Protein AF-A0A2G6VSH1-F1 (afdb_monomer_lite)

Foldseek 3Di:
DVVVVVVVCCVPPPVNCPPDDDDPVVVVVVVVVVVVVVVVVVVVLVVQLVQKDKDWDDPVCLLLVLVQQQVQCVVVVHDRDSVVSSVVVVVCVVVVQWTKIFIATPVRHTFWMWIWGWDADPVVRFIEIEGEDTDGHPVCPPSCSSLVRVVVVVVVCVVRVGPYYDYDDDPPPPVVVVPQVVSPDDDDPPDDDDDDDDD

Structure (mmCIF, N/CA/C/O backbone):
data_AF-A0A2G6VSH1-F1
#
_entry.id   AF-A0A2G6VSH1-F1
#
loop_
_atom_site.group_PDB
_atom_site.id
_atom_site.type_symbol
_atom_site.label_atom_id
_atom_site.label_alt_id
_atom_site.label_comp_id
_atom_site.label_asym_id
_atom_site.label_entity_id
_atom_site.label_seq_id
_atom_site.pdbx_PDB_ins_code
_atom_site.Cartn_x
_atom_site.Cartn_y
_atom_site.Cartn_z
_atom_site.occupancy
_atom_site.B_iso_or_equiv
_atom_site.auth_seq_id
_atom_site.auth_comp_id
_atom_site.auth_asym_id
_atom_site.auth_atom_id
_atom_site.pdbx_PDB_model_num
ATOM 1 N N . MET A 1 1 ? -13.003 33.065 -3.729 1.00 48.28 1 MET A N 1
ATOM 2 C CA . MET A 1 1 ? -11.920 32.683 -4.671 1.00 48.28 1 MET A CA 1
ATOM 3 C C . MET A 1 1 ? -11.414 33.845 -5.538 1.00 48.28 1 MET A C 1
ATOM 5 O O . MET A 1 1 ? -10.213 33.933 -5.746 1.00 48.28 1 MET A O 1
ATOM 9 N N . ILE A 1 2 ? -12.281 34.761 -5.999 1.00 43.28 2 ILE A N 1
ATOM 10 C CA . ILE A 1 2 ? -11.903 35.891 -6.880 1.00 43.28 2 ILE A CA 1
ATOM 11 C C . ILE A 1 2 ? -11.016 36.936 -6.164 1.00 43.28 2 ILE A C 1
ATOM 13 O O . ILE A 1 2 ? -9.991 37.332 -6.705 1.00 43.28 2 ILE A O 1
ATOM 17 N N . ILE A 1 3 ? -11.324 37.295 -4.912 1.00 50.69 3 ILE A N 1
ATOM 18 C CA . ILE A 1 3 ? -10.570 38.310 -4.140 1.00 50.69 3 ILE A CA 1
ATOM 19 C C . ILE A 1 3 ? -9.120 37.867 -3.848 1.00 50.69 3 ILE A C 1
ATOM 21 O O . ILE A 1 3 ? -8.188 38.648 -4.008 1.00 50.69 3 ILE A O 1
ATOM 25 N N . TYR A 1 4 ? -8.904 36.591 -3.510 1.00 50.09 4 TYR A N 1
ATOM 26 C CA . TYR A 1 4 ? -7.564 36.046 -3.238 1.00 50.09 4 TYR A CA 1
ATOM 27 C C . TYR A 1 4 ? -6.652 36.067 -4.472 1.00 50.09 4 TYR A C 1
ATOM 29 O O . TYR A 1 4 ? -5.463 36.356 -4.352 1.00 50.09 4 TYR A O 1
ATOM 37 N N . LYS A 1 5 ? -7.208 35.807 -5.665 1.00 52.25 5 LYS A N 1
ATOM 38 C CA . LYS A 1 5 ? -6.457 35.866 -6.925 1.00 52.25 5 LYS A CA 1
ATOM 39 C C . LYS A 1 5 ? -6.050 37.310 -7.243 1.00 52.25 5 LYS A C 1
ATOM 41 O O . LYS A 1 5 ? -4.913 37.533 -7.633 1.00 52.25 5 LYS A O 1
ATOM 46 N N . PHE A 1 6 ? -6.927 38.283 -6.984 1.00 54.06 6 PHE A N 1
ATOM 47 C CA . PHE A 1 6 ? -6.629 39.710 -7.151 1.00 54.06 6 PHE A CA 1
ATOM 48 C C . PHE A 1 6 ? -5.539 40.220 -6.197 1.00 54.06 6 PHE A C 1
ATOM 50 O O . PHE A 1 6 ? -4.651 40.932 -6.647 1.00 54.06 6 PHE A O 1
ATOM 57 N N . ILE A 1 7 ? -5.547 39.825 -4.917 1.00 57.44 7 ILE A N 1
ATOM 58 C CA . ILE A 1 7 ? -4.542 40.281 -3.936 1.00 57.44 7 ILE A CA 1
ATOM 59 C C . ILE A 1 7 ? -3.155 39.703 -4.246 1.00 57.44 7 ILE A C 1
ATOM 61 O O . ILE A 1 7 ? -2.167 40.431 -4.224 1.00 57.44 7 ILE A O 1
ATOM 65 N N . ILE A 1 8 ? -3.066 38.415 -4.593 1.00 57.00 8 ILE A N 1
ATOM 66 C CA . ILE A 1 8 ? -1.790 37.789 -4.975 1.00 57.00 8 ILE A CA 1
ATOM 67 C C . ILE A 1 8 ? -1.264 38.383 -6.294 1.00 57.00 8 ILE A C 1
ATOM 69 O O . ILE A 1 8 ? -0.085 38.713 -6.384 1.00 57.00 8 ILE A O 1
ATOM 73 N N . ILE A 1 9 ? -2.128 38.600 -7.293 1.00 55.12 9 ILE A N 1
ATOM 74 C CA . ILE A 1 9 ? -1.748 39.255 -8.557 1.00 55.12 9 ILE A CA 1
ATOM 75 C C . ILE A 1 9 ? -1.293 40.707 -8.316 1.00 55.12 9 ILE A C 1
ATOM 77 O O . ILE A 1 9 ? -0.290 41.123 -8.887 1.00 55.12 9 ILE A O 1
ATOM 81 N N . TYR A 1 10 ? -1.960 41.457 -7.434 1.00 60.50 10 TYR A N 1
ATOM 82 C CA . TYR A 1 10 ? -1.597 42.836 -7.085 1.00 60.50 10 TYR A CA 1
ATOM 83 C C . TYR A 1 10 ? -0.264 42.935 -6.317 1.00 60.50 10 TYR A C 1
ATOM 85 O O . TYR A 1 10 ? 0.521 43.852 -6.548 1.00 60.50 10 TYR A O 1
ATOM 93 N N . LEU A 1 11 ? 0.034 41.977 -5.430 1.00 58.34 11 LEU A N 1
ATOM 94 C CA . LEU A 1 11 ? 1.285 41.960 -4.658 1.00 58.34 11 LEU A CA 1
ATOM 95 C C . LEU A 1 11 ? 2.512 41.561 -5.497 1.00 58.34 11 LEU A C 1
ATOM 97 O O . LEU A 1 11 ? 3.621 42.012 -5.205 1.00 58.34 11 LEU A O 1
ATOM 101 N N . ILE A 1 12 ? 2.329 40.740 -6.535 1.00 57.97 12 ILE A N 1
ATOM 102 C CA . ILE A 1 12 ? 3.433 40.187 -7.339 1.00 57.97 12 ILE A CA 1
ATOM 103 C C . ILE A 1 12 ? 3.636 40.965 -8.651 1.00 57.97 12 ILE A C 1
ATOM 105 O O . ILE A 1 12 ? 4.751 40.999 -9.164 1.00 57.97 12 ILE A O 1
ATOM 109 N N . ASN A 1 13 ? 2.609 41.643 -9.176 1.00 53.28 13 ASN A N 1
ATOM 110 C CA . ASN A 1 13 ? 2.693 42.377 -10.440 1.00 53.28 13 ASN A CA 1
ATOM 111 C C . ASN A 1 13 ? 2.963 43.885 -10.203 1.00 53.28 13 ASN A C 1
ATOM 113 O O . ASN A 1 13 ? 2.087 44.592 -9.695 1.00 53.28 13 ASN A O 1
ATOM 117 N N . PRO A 1 14 ? 4.173 44.400 -10.498 1.00 58.84 14 PRO A N 1
ATOM 118 C CA . PRO A 1 14 ? 4.558 45.783 -10.199 1.00 58.84 14 PRO A CA 1
ATOM 119 C C . PRO A 1 14 ? 3.753 46.838 -10.976 1.00 58.84 14 PRO A C 1
ATOM 121 O O . PRO A 1 14 ? 3.535 47.922 -10.438 1.00 58.84 14 PRO A O 1
ATOM 124 N N . ASP A 1 15 ? 3.233 46.513 -12.163 1.00 54.94 15 ASP A N 1
ATOM 125 C CA . ASP A 1 15 ? 2.502 47.463 -13.017 1.00 54.94 15 ASP A CA 1
ATOM 126 C C . ASP A 1 15 ? 1.100 47.810 -12.479 1.00 54.94 15 ASP A C 1
ATOM 128 O O . ASP A 1 15 ? 0.583 48.904 -12.705 1.00 54.94 15 ASP A O 1
ATOM 132 N N . LEU A 1 16 ? 0.491 46.920 -11.685 1.00 56.34 16 LEU A N 1
ATOM 133 C CA . LEU A 1 16 ? -0.821 47.158 -11.065 1.00 56.34 16 LEU A CA 1
ATOM 134 C C . LEU A 1 16 ? -0.754 48.091 -9.845 1.00 56.34 16 LEU A C 1
ATOM 136 O O . LEU A 1 16 ? -1.785 48.605 -9.418 1.00 56.34 16 LEU A O 1
ATOM 140 N N . ARG A 1 17 ? 0.442 48.353 -9.298 1.00 57.09 17 ARG A N 1
ATOM 141 C CA . ARG A 1 17 ? 0.629 49.240 -8.135 1.00 57.09 17 ARG A CA 1
ATOM 142 C C . ARG A 1 17 ? 0.557 50.730 -8.480 1.00 57.09 17 ARG A C 1
ATOM 144 O O . ARG A 1 17 ? 0.435 51.543 -7.569 1.00 57.09 17 ARG A O 1
ATOM 151 N N . GLN A 1 18 ? 0.638 51.099 -9.761 1.00 53.69 18 GLN A N 1
ATOM 152 C CA . GLN A 1 18 ? 0.671 52.507 -10.182 1.00 53.69 18 GLN A CA 1
ATOM 153 C C . GLN A 1 18 ? -0.712 53.141 -10.387 1.00 53.69 18 GLN A C 1
ATOM 155 O O . GLN A 1 18 ? -0.804 54.363 -10.442 1.00 53.69 18 GLN A O 1
ATOM 160 N N . THR A 1 19 ? -1.790 52.356 -10.493 1.00 55.00 19 THR A N 1
ATOM 161 C CA . THR A 1 19 ? -3.105 52.882 -10.906 1.00 55.00 19 THR A CA 1
ATOM 162 C C . THR A 1 19 ? -4.072 53.173 -9.758 1.00 55.00 19 THR A C 1
ATOM 164 O O . THR A 1 19 ? -4.915 54.046 -9.921 1.00 55.00 19 THR A O 1
ATOM 167 N N . TYR A 1 20 ? -3.933 52.535 -8.590 1.00 55.19 20 TYR A N 1
ATOM 168 C CA . TYR A 1 20 ? -4.687 52.852 -7.366 1.00 55.19 20 TYR A CA 1
ATOM 169 C C . TYR A 1 20 ? -3.883 52.406 -6.136 1.00 55.19 20 TYR A C 1
ATOM 171 O O . TYR A 1 20 ? -3.681 51.212 -5.945 1.00 55.19 20 TYR A O 1
ATOM 179 N N . LEU A 1 21 ? -3.453 53.341 -5.283 1.00 55.97 21 LEU A N 1
ATOM 180 C CA . LEU A 1 21 ? -2.865 53.026 -3.976 1.00 55.97 21 LEU A CA 1
ATOM 181 C C . LEU A 1 21 ? -3.975 53.067 -2.912 1.00 55.97 21 LEU A C 1
ATOM 183 O O . LEU A 1 21 ? -4.404 54.159 -2.534 1.00 55.97 21 LEU A O 1
ATOM 187 N N . PRO A 1 22 ? -4.485 51.919 -2.430 1.00 59.84 22 PRO A N 1
ATOM 188 C CA . PRO A 1 22 ? -5.381 51.915 -1.282 1.00 59.84 22 PRO A CA 1
ATOM 189 C C . PRO A 1 22 ? -4.671 52.522 -0.062 1.00 59.84 22 PRO A C 1
ATOM 191 O O . PRO A 1 22 ? -3.475 52.306 0.137 1.00 59.84 22 PRO A O 1
ATOM 194 N N . ASN A 1 23 ? -5.402 53.294 0.748 1.00 70.00 23 ASN A N 1
ATOM 195 C CA . ASN A 1 23 ? -4.851 53.932 1.946 1.00 70.00 23 ASN A CA 1
ATOM 196 C C . ASN A 1 23 ? -4.303 52.868 2.923 1.00 70.00 23 ASN A C 1
ATOM 198 O O . ASN A 1 23 ? -4.780 51.730 2.918 1.00 70.00 23 ASN A O 1
ATOM 202 N N . PHE A 1 24 ? -3.312 53.218 3.750 1.00 70.81 24 PHE A N 1
ATOM 203 C CA . PHE A 1 24 ? -2.548 52.264 4.580 1.00 70.81 24 PHE A CA 1
ATOM 204 C C . PHE A 1 24 ? -3.439 51.311 5.402 1.00 70.81 24 PHE A C 1
ATOM 206 O O . PHE A 1 24 ? -3.175 50.108 5.471 1.00 70.81 24 PHE A O 1
ATOM 213 N N . ASP A 1 25 ? -4.550 51.823 5.934 1.00 73.00 25 ASP A N 1
ATOM 214 C CA . ASP A 1 25 ? -5.525 51.055 6.716 1.00 73.00 25 ASP A CA 1
ATOM 215 C C . ASP A 1 25 ? -6.180 49.917 5.919 1.00 73.00 25 ASP A C 1
ATOM 217 O O . ASP A 1 25 ? -6.409 48.828 6.446 1.00 73.00 25 ASP A O 1
ATOM 221 N N . VAL A 1 26 ? -6.428 50.126 4.624 1.00 71.81 26 VAL A N 1
ATOM 222 C CA . VAL A 1 26 ? -7.032 49.120 3.739 1.00 71.81 26 VAL A CA 1
ATOM 223 C C . VAL A 1 26 ? -6.037 47.996 3.448 1.00 71.81 26 VAL A C 1
ATOM 225 O O . VAL A 1 26 ? -6.414 46.825 3.454 1.00 71.81 26 VAL A O 1
ATOM 228 N N . ILE A 1 27 ? -4.756 48.323 3.248 1.00 73.06 27 ILE A N 1
ATOM 229 C CA . ILE A 1 27 ? -3.691 47.327 3.038 1.00 73.06 27 ILE A CA 1
ATOM 230 C C . ILE A 1 27 ? -3.491 46.490 4.306 1.00 73.06 27 ILE A C 1
ATOM 232 O O . ILE A 1 27 ? -3.433 45.262 4.231 1.00 73.06 27 ILE A O 1
ATOM 236 N N . SER A 1 28 ? -3.438 47.145 5.469 1.00 73.12 28 SER A N 1
ATOM 237 C CA . SER A 1 28 ? -3.317 46.486 6.773 1.00 73.12 28 SER A CA 1
ATOM 238 C C . SER A 1 28 ? -4.476 45.514 7.031 1.00 73.12 28 SER A C 1
ATOM 240 O O . SER A 1 28 ? -4.257 44.358 7.402 1.00 73.12 28 SER A O 1
ATOM 242 N N . LEU A 1 29 ? -5.711 45.936 6.735 1.00 75.81 29 LEU A N 1
ATOM 243 C CA . LEU A 1 29 ? -6.896 45.089 6.864 1.00 75.81 29 LEU A CA 1
ATOM 244 C C . LEU A 1 29 ? -6.878 43.904 5.883 1.00 75.81 29 LEU A C 1
ATOM 246 O O . LEU A 1 29 ? -7.226 42.787 6.257 1.00 75.81 29 LEU A O 1
ATOM 250 N N . MET A 1 30 ? -6.439 44.102 4.636 1.00 75.50 30 MET A N 1
ATOM 251 C CA . MET A 1 30 ? -6.336 42.993 3.679 1.00 75.50 30 MET A CA 1
ATOM 252 C C . MET A 1 30 ? -5.277 41.966 4.094 1.00 75.50 30 MET A C 1
ATOM 254 O O . MET A 1 30 ? -5.529 40.762 4.016 1.00 75.50 30 MET A O 1
ATOM 258 N N . LEU A 1 31 ? -4.116 42.418 4.574 1.00 75.62 31 LEU A N 1
ATOM 259 C CA . LEU A 1 31 ? -3.060 41.528 5.059 1.00 75.62 31 LEU A CA 1
ATOM 260 C C . LEU A 1 31 ? -3.507 40.736 6.291 1.00 75.62 31 LEU A C 1
ATOM 262 O O . LEU A 1 31 ? -3.242 39.536 6.359 1.00 75.62 31 LEU A O 1
ATOM 266 N N . SER A 1 32 ? -4.231 41.358 7.228 1.00 75.69 32 SER A N 1
ATOM 267 C CA . SER A 1 32 ? -4.735 40.665 8.419 1.00 75.69 32 SER A CA 1
ATOM 268 C C . SER A 1 32 ? -5.788 39.605 8.076 1.00 75.69 32 SER A C 1
ATOM 270 O O . SER A 1 32 ? -5.735 38.499 8.619 1.00 75.69 32 SER A O 1
ATOM 272 N N . VAL A 1 33 ? -6.683 39.871 7.115 1.00 75.38 33 VAL A N 1
ATOM 273 C CA . VAL A 1 33 ? -7.666 38.887 6.624 1.00 75.38 33 VAL A CA 1
ATOM 274 C C . VAL A 1 33 ? -6.974 37.710 5.932 1.00 75.38 33 VAL A C 1
ATOM 276 O O . VAL A 1 33 ? -7.308 36.552 6.207 1.00 75.38 33 VAL A O 1
ATOM 279 N N . VAL A 1 34 ? -5.986 37.972 5.068 1.00 72.94 34 VAL A N 1
ATOM 280 C CA . VAL A 1 34 ? -5.213 36.916 4.391 1.00 72.94 34 VAL A CA 1
ATOM 281 C C . VAL A 1 34 ? -4.434 36.082 5.406 1.00 72.94 34 VAL A C 1
ATOM 283 O O . VAL A 1 34 ? -4.511 34.856 5.361 1.00 72.94 34 VAL A O 1
ATOM 286 N N . TYR A 1 35 ? -3.740 36.724 6.346 1.00 70.12 35 TYR A N 1
ATOM 287 C CA . TYR A 1 35 ? -2.964 36.047 7.384 1.00 70.12 35 TYR A CA 1
ATOM 288 C C . TYR A 1 35 ? -3.845 35.183 8.294 1.00 70.12 35 TYR A C 1
ATOM 290 O O . TYR A 1 35 ? -3.526 34.022 8.537 1.00 70.12 35 TYR A O 1
ATOM 298 N N . THR A 1 36 ? -4.996 35.702 8.732 1.00 76.62 36 THR A N 1
ATOM 299 C CA . THR A 1 36 ? -5.948 34.947 9.565 1.00 76.62 36 THR A CA 1
ATOM 300 C C . THR A 1 36 ? -6.520 33.749 8.805 1.00 76.62 36 THR A C 1
ATOM 302 O O . THR A 1 36 ? -6.589 32.649 9.347 1.00 76.62 36 THR A O 1
ATOM 305 N N . SER A 1 37 ? -6.849 33.925 7.519 1.00 71.44 37 SER A N 1
ATOM 306 C CA . SER A 1 37 ? -7.301 32.827 6.649 1.00 71.44 37 SER A CA 1
ATOM 307 C C . SER A 1 37 ? -6.233 31.739 6.498 1.00 71.44 37 SER A C 1
ATOM 309 O O . SER A 1 37 ? -6.550 30.552 6.550 1.00 71.44 37 SER A O 1
ATOM 311 N N . TRP A 1 38 ? -4.965 32.136 6.339 1.00 71.00 38 TRP A N 1
ATOM 312 C CA . TRP A 1 38 ? -3.818 31.225 6.279 1.00 71.00 38 TRP A CA 1
ATOM 313 C C . TRP A 1 38 ? -3.627 30.450 7.586 1.00 71.00 38 TRP A C 1
ATOM 315 O O . TRP A 1 38 ? -3.533 29.226 7.558 1.00 71.00 38 TRP A O 1
ATOM 325 N N . GLN A 1 39 ? -3.641 31.137 8.730 1.00 71.81 39 GLN A N 1
ATOM 326 C CA . GLN A 1 39 ? -3.524 30.519 10.056 1.00 71.81 39 GLN A CA 1
ATOM 327 C C . GLN A 1 39 ? -4.657 29.521 10.332 1.00 71.81 39 GLN A C 1
ATOM 329 O O . GLN A 1 39 ? -4.418 28.415 10.824 1.00 71.81 39 GLN A O 1
ATOM 334 N N . GLN A 1 40 ? -5.893 29.873 9.967 1.00 66.00 40 GLN A N 1
ATOM 335 C CA . GLN A 1 40 ? -7.041 28.975 10.071 1.00 66.00 40 GLN A CA 1
ATOM 336 C C . GLN A 1 40 ? -6.871 27.744 9.167 1.00 66.00 40 GLN A C 1
ATOM 338 O O . GLN A 1 40 ? -7.094 26.620 9.616 1.00 66.00 40 GLN A O 1
ATOM 343 N N . ALA A 1 41 ? -6.427 27.928 7.919 1.00 66.75 41 ALA A N 1
ATOM 344 C CA . ALA A 1 41 ? -6.174 26.825 6.994 1.00 66.75 41 ALA A CA 1
ATOM 345 C C . ALA A 1 41 ? -5.065 25.884 7.501 1.00 66.75 41 ALA A C 1
ATOM 347 O O . ALA A 1 41 ? -5.252 24.668 7.500 1.00 66.75 41 ALA A O 1
ATOM 348 N N . GLU A 1 42 ? -3.946 26.416 8.005 1.00 68.75 42 GLU A N 1
ATOM 349 C CA . GLU A 1 42 ? -2.866 25.609 8.590 1.00 68.75 42 GLU A CA 1
ATOM 350 C C . GLU A 1 42 ? -3.322 24.840 9.832 1.00 68.75 42 GLU A C 1
ATOM 352 O O . GLU A 1 42 ? -2.986 23.663 10.002 1.00 68.75 42 GLU A O 1
ATOM 357 N N . THR A 1 43 ? -4.118 25.485 10.686 1.00 67.44 43 THR A N 1
ATOM 358 C CA . THR A 1 43 ? -4.677 24.862 11.890 1.00 67.44 43 THR A CA 1
ATOM 359 C C . THR A 1 43 ? -5.626 23.729 11.510 1.00 67.44 43 THR A C 1
ATOM 361 O O . THR A 1 43 ? -5.511 22.629 12.055 1.00 67.44 43 THR A O 1
ATOM 364 N N . ASN A 1 44 ? -6.492 23.941 10.519 1.00 67.62 44 ASN A N 1
ATOM 365 C CA . ASN A 1 44 ? -7.403 22.918 10.010 1.00 67.62 44 ASN A CA 1
ATOM 366 C C . ASN A 1 44 ? -6.636 21.745 9.383 1.00 67.62 44 ASN A C 1
ATOM 368 O O . ASN A 1 44 ? -6.936 20.598 9.692 1.00 67.62 44 ASN A O 1
ATOM 372 N N . ILE A 1 45 ? -5.591 21.999 8.586 1.00 66.88 45 ILE A N 1
ATOM 373 C CA . ILE A 1 45 ? -4.741 20.944 8.005 1.00 66.88 45 ILE A CA 1
ATOM 374 C C . ILE A 1 45 ? -4.062 20.115 9.102 1.00 66.88 45 ILE A C 1
ATOM 376 O O . ILE A 1 45 ? -4.085 18.883 9.056 1.00 66.88 45 ILE A O 1
ATOM 380 N N . ARG A 1 46 ? -3.470 20.769 10.111 1.00 64.38 46 ARG A N 1
ATOM 381 C CA . ARG A 1 46 ? -2.825 20.079 11.242 1.00 64.38 46 ARG A CA 1
ATOM 382 C C . ARG A 1 46 ? -3.827 19.264 12.057 1.00 64.38 46 ARG A C 1
ATOM 384 O O . ARG A 1 46 ? -3.515 18.141 12.451 1.00 64.38 46 ARG A O 1
ATOM 391 N N . THR A 1 47 ? -5.018 19.809 12.282 1.00 61.97 47 THR A N 1
ATOM 392 C CA . THR A 1 47 ? -6.087 19.155 13.047 1.00 61.97 47 THR A CA 1
ATOM 393 C C . THR A 1 47 ? -6.641 17.954 12.291 1.00 61.97 47 THR A C 1
ATOM 395 O O . THR A 1 47 ? -6.674 16.857 12.844 1.00 61.97 47 THR A O 1
ATOM 398 N N . ASN A 1 48 ? -6.947 18.115 11.002 1.00 64.06 48 ASN A N 1
ATOM 399 C CA . ASN A 1 48 ? -7.403 17.032 10.134 1.00 64.06 48 ASN A CA 1
ATOM 400 C C . ASN A 1 48 ? -6.361 15.917 10.056 1.00 64.06 48 ASN A C 1
ATOM 402 O O . ASN A 1 48 ? -6.704 14.751 10.213 1.00 64.06 48 ASN A O 1
ATOM 406 N N . LYS A 1 49 ? -5.069 16.252 9.928 1.00 62.78 49 LYS A N 1
ATOM 407 C CA . LYS A 1 49 ? -3.992 15.254 9.965 1.00 62.78 49 LYS A CA 1
ATOM 408 C C . LYS A 1 49 ? -3.941 14.481 11.285 1.00 62.78 49 LYS A C 1
ATOM 410 O O . LYS A 1 49 ? -3.656 13.289 11.264 1.00 62.78 49 LYS A O 1
ATOM 415 N N . LYS A 1 50 ? -4.219 15.133 12.418 1.00 65.75 50 LYS A N 1
ATOM 416 C CA . LYS A 1 50 ? -4.280 14.486 13.739 1.00 65.75 50 LYS A CA 1
ATOM 417 C C . LYS A 1 50 ? -5.513 13.584 13.902 1.00 65.75 50 LYS A C 1
ATOM 419 O O . LYS A 1 50 ? -5.487 12.697 14.747 1.00 65.75 50 LYS A O 1
ATOM 424 N N . GLN A 1 51 ? -6.564 13.802 13.113 1.00 78.31 51 GLN A N 1
ATOM 425 C CA . GLN A 1 51 ? -7.805 13.023 13.156 1.00 78.31 51 GLN A CA 1
ATOM 426 C C . GLN A 1 51 ? -7.881 11.907 12.104 1.00 78.31 51 GLN A C 1
ATOM 428 O O . GLN A 1 51 ? -8.766 11.062 12.198 1.00 78.31 51 GLN A O 1
ATOM 433 N N . MET A 1 52 ? -6.972 11.864 11.123 1.00 89.25 52 MET A N 1
ATOM 434 C CA . MET A 1 52 ? -6.926 10.754 10.168 1.00 89.25 52 MET A CA 1
ATOM 435 C C . MET A 1 52 ? -6.515 9.458 10.862 1.00 89.25 52 MET A C 1
ATOM 437 O O . MET A 1 52 ? -5.476 9.388 11.523 1.00 89.25 52 MET A O 1
ATOM 441 N N . LYS A 1 53 ? -7.324 8.419 10.676 1.00 95.00 53 LYS A N 1
ATOM 442 C CA . LYS A 1 53 ? -7.131 7.113 11.298 1.00 95.00 53 LYS A CA 1
ATOM 443 C C . LYS A 1 53 ? -6.540 6.150 10.278 1.00 95.00 53 LYS A C 1
ATOM 445 O O . LYS A 1 53 ? -7.116 5.940 9.215 1.00 95.00 53 LYS A O 1
ATOM 450 N N . ILE A 1 54 ? -5.400 5.542 10.608 1.00 97.62 54 ILE A N 1
ATOM 451 C CA . ILE A 1 54 ? -4.867 4.415 9.838 1.00 97.62 54 ILE A CA 1
ATOM 452 C C . ILE A 1 54 ? -5.271 3.122 10.535 1.00 97.62 54 ILE A C 1
ATOM 454 O O . ILE A 1 54 ? -4.969 2.933 11.715 1.00 97.62 54 ILE A O 1
ATOM 458 N N . ARG A 1 55 ? -5.953 2.230 9.819 1.00 97.25 55 ARG A N 1
ATOM 459 C CA . ARG A 1 55 ? -6.418 0.947 10.364 1.00 97.25 55 ARG A CA 1
ATOM 460 C C . ARG A 1 55 ? -6.278 -0.178 9.349 1.00 97.25 55 ARG A C 1
ATOM 462 O O . ARG A 1 55 ? -6.174 0.069 8.150 1.00 97.25 55 ARG A O 1
ATOM 469 N N . LYS A 1 56 ? -6.253 -1.418 9.839 1.00 97.75 56 LYS A N 1
ATOM 470 C CA . LYS A 1 56 ? -6.337 -2.604 8.979 1.00 97.75 56 LYS A CA 1
ATOM 471 C C . LYS A 1 56 ? -7.710 -2.630 8.303 1.00 97.75 56 LYS A C 1
ATOM 473 O O . LYS A 1 56 ? -8.689 -2.172 8.897 1.00 97.75 56 LYS A O 1
ATOM 478 N N . ILE A 1 57 ? -7.757 -3.123 7.069 1.00 97.06 57 ILE A N 1
ATOM 479 C CA . ILE A 1 57 ? -9.014 -3.288 6.339 1.00 97.06 57 ILE A CA 1
ATOM 480 C C . ILE A 1 57 ? -9.941 -4.284 7.054 1.00 97.06 57 ILE A C 1
ATOM 482 O O . ILE A 1 57 ? -9.483 -5.298 7.589 1.00 97.06 57 ILE A O 1
ATOM 486 N N . GLU A 1 58 ? -11.244 -4.024 7.015 1.00 95.44 58 GLU A N 1
ATOM 487 C CA . GLU A 1 58 ? -12.293 -4.961 7.411 1.00 95.44 58 GLU A CA 1
ATOM 488 C C . GLU A 1 58 ? -13.099 -5.407 6.183 1.00 95.44 58 GLU A C 1
ATOM 490 O O . GLU A 1 58 ? -13.178 -4.706 5.178 1.00 95.44 58 GLU A O 1
ATOM 495 N N . LEU A 1 59 ? -13.743 -6.578 6.235 1.00 93.81 59 LEU A N 1
ATOM 496 C CA . LEU A 1 59 ? -14.507 -7.085 5.082 1.00 93.81 59 LEU A CA 1
ATOM 497 C C . LEU A 1 59 ? -15.648 -6.148 4.654 1.00 93.81 59 LEU A C 1
ATOM 499 O O . LEU A 1 59 ? -15.981 -6.101 3.472 1.00 93.81 59 LEU A O 1
ATOM 503 N N . ASN A 1 60 ? -16.216 -5.381 5.587 1.00 95.69 60 ASN A N 1
ATOM 504 C CA . ASN A 1 60 ? -17.271 -4.409 5.293 1.00 95.69 60 ASN A CA 1
ATOM 505 C C . ASN A 1 60 ? -16.767 -3.218 4.463 1.00 95.69 60 ASN A C 1
ATOM 507 O O . ASN A 1 60 ? -17.557 -2.583 3.768 1.00 95.69 60 ASN A O 1
ATOM 511 N N . ASP A 1 61 ? -15.460 -2.952 4.467 1.00 96.94 61 ASP A N 1
ATOM 512 C CA . ASP A 1 61 ? -14.853 -1.884 3.673 1.00 96.94 61 ASP A CA 1
ATOM 513 C C . ASP A 1 61 ? -14.692 -2.259 2.197 1.00 96.94 61 ASP A C 1
ATOM 515 O O . ASP A 1 61 ? -14.325 -1.406 1.390 1.00 96.94 61 ASP A O 1
ATOM 519 N N . ILE A 1 62 ? -14.928 -3.525 1.824 1.00 97.50 62 ILE A N 1
ATOM 520 C CA . ILE A 1 62 ? -14.541 -4.046 0.508 1.00 97.50 62 ILE A CA 1
ATOM 521 C C . ILE A 1 62 ? -15.103 -3.215 -0.641 1.00 97.50 62 ILE A C 1
ATOM 523 O O . ILE A 1 62 ? -14.411 -3.013 -1.632 1.00 97.50 62 ILE A O 1
ATOM 527 N N . LYS A 1 63 ? -16.330 -2.700 -0.507 1.00 97.38 63 LYS A N 1
ATOM 528 C CA . LYS A 1 63 ? -16.940 -1.839 -1.521 1.00 97.38 63 LYS A CA 1
ATOM 529 C C . LYS A 1 63 ? -16.102 -0.570 -1.728 1.00 97.38 63 LYS A C 1
ATOM 531 O O . LYS A 1 63 ? -15.629 -0.337 -2.834 1.00 97.38 63 LYS A O 1
ATOM 536 N N . ASN A 1 64 ? -15.856 0.178 -0.654 1.00 97.31 64 ASN A N 1
ATOM 537 C CA . ASN A 1 64 ? -15.122 1.445 -0.690 1.00 97.31 64 ASN A CA 1
ATOM 538 C C . ASN A 1 64 ? -13.648 1.240 -1.082 1.00 97.31 64 ASN A C 1
ATOM 540 O O . ASN A 1 64 ? -13.084 2.028 -1.834 1.00 97.31 64 ASN A O 1
ATOM 544 N N . LEU A 1 65 ? -13.016 0.157 -0.614 1.00 98.06 65 LEU A N 1
ATOM 545 C CA . LEU A 1 65 ? -11.651 -0.183 -1.018 1.00 98.06 65 LEU A CA 1
ATOM 546 C C . LEU A 1 65 ? -11.572 -0.535 -2.509 1.00 98.06 65 LEU A C 1
ATOM 548 O O . LEU A 1 65 ? -10.594 -0.176 -3.153 1.00 98.06 65 LEU A O 1
ATOM 552 N N . SER A 1 66 ? -12.580 -1.215 -3.063 1.00 98.19 66 SER A N 1
ATOM 553 C CA . SER A 1 66 ? -12.602 -1.564 -4.491 1.00 98.19 66 SER A CA 1
ATOM 554 C C . SER A 1 66 ? -12.686 -0.324 -5.374 1.00 98.19 66 SER A C 1
ATOM 556 O O . SER A 1 66 ? -12.022 -0.280 -6.404 1.00 98.19 66 SER A O 1
ATOM 558 N N . GLU A 1 67 ? -13.445 0.692 -4.954 1.00 97.62 67 GLU A N 1
ATOM 559 C CA . GLU A 1 67 ? -13.505 1.994 -5.630 1.00 97.62 67 GLU A CA 1
ATOM 560 C C . GLU A 1 67 ? -12.125 2.675 -5.611 1.00 97.62 67 GLU A C 1
ATOM 562 O O . GLU A 1 67 ? -11.579 2.979 -6.669 1.00 97.62 67 GLU A O 1
ATOM 567 N N . LEU A 1 68 ? -11.488 2.779 -4.436 1.00 97.50 68 LEU A N 1
ATOM 568 C CA . LEU A 1 68 ? -10.129 3.329 -4.314 1.00 97.50 68 LEU A CA 1
ATOM 569 C C . LEU A 1 68 ? -9.082 2.559 -5.126 1.00 97.50 68 LEU A C 1
ATOM 571 O O . LEU A 1 68 ? -8.172 3.154 -5.701 1.00 97.50 68 LEU A O 1
ATOM 575 N N . PHE A 1 69 ? -9.169 1.231 -5.141 1.00 98.06 69 PHE A N 1
ATOM 576 C CA . PHE A 1 69 ? -8.239 0.381 -5.876 1.00 98.06 69 PHE A CA 1
ATOM 577 C C . PHE A 1 69 ? -8.445 0.501 -7.388 1.00 98.06 69 PHE A C 1
ATOM 579 O O . PHE A 1 69 ? -7.480 0.479 -8.150 1.00 98.06 69 PHE A O 1
ATOM 586 N N . ASN A 1 70 ? -9.688 0.670 -7.838 1.00 98.06 70 ASN A N 1
ATOM 587 C CA . ASN A 1 70 ? -9.981 0.955 -9.235 1.00 98.06 70 ASN A CA 1
ATOM 588 C C . ASN A 1 70 ? -9.438 2.332 -9.649 1.00 98.06 70 ASN A C 1
ATOM 590 O O . ASN A 1 70 ? -8.791 2.430 -10.688 1.00 98.06 70 ASN A O 1
ATOM 594 N N . ASP A 1 71 ? -9.595 3.360 -8.809 1.00 96.56 71 ASP A N 1
ATOM 595 C CA . ASP A 1 71 ? -8.999 4.684 -9.041 1.00 96.56 71 ASP A CA 1
ATOM 596 C C . ASP A 1 71 ? -7.468 4.623 -9.094 1.00 96.56 71 ASP A C 1
ATOM 598 O O . ASP A 1 71 ? -6.842 5.254 -9.947 1.00 96.56 71 ASP A O 1
ATOM 602 N N . TYR A 1 72 ? -6.853 3.826 -8.216 1.00 95.62 72 TYR A N 1
ATOM 603 C CA . TYR A 1 72 ? -5.424 3.523 -8.270 1.00 95.62 72 TYR A CA 1
ATOM 604 C C . TYR A 1 72 ? -5.038 2.910 -9.623 1.00 95.62 72 TYR A C 1
ATOM 606 O O . TYR A 1 72 ? -4.110 3.393 -10.263 1.00 95.62 72 TYR A O 1
ATOM 614 N N . ARG A 1 73 ? -5.768 1.899 -10.104 1.00 96.69 73 ARG A N 1
ATOM 615 C CA . ARG A 1 73 ? -5.497 1.266 -11.404 1.00 96.69 73 ARG A CA 1
ATOM 616 C C . ARG A 1 73 ? -5.628 2.251 -12.567 1.00 96.69 73 ARG A C 1
ATOM 618 O O . ARG A 1 73 ? -4.749 2.283 -13.424 1.00 96.69 73 ARG A O 1
ATOM 625 N N . ILE A 1 74 ? -6.669 3.083 -12.567 1.00 95.50 74 ILE A N 1
ATOM 626 C CA . ILE A 1 74 ? -6.879 4.129 -13.580 1.00 95.50 74 ILE A CA 1
ATOM 627 C C . ILE A 1 74 ? -5.749 5.164 -13.540 1.00 95.50 74 ILE A C 1
ATOM 629 O O . ILE A 1 74 ? -5.270 5.596 -14.586 1.00 95.50 74 ILE A O 1
ATOM 633 N N . PHE A 1 75 ? -5.275 5.538 -12.347 1.00 89.88 75 PHE A N 1
ATOM 634 C CA . PHE A 1 75 ? -4.121 6.426 -12.191 1.00 89.88 75 PHE A CA 1
ATOM 635 C C . PHE A 1 75 ? -2.841 5.849 -12.824 1.00 89.88 75 PHE A C 1
ATOM 637 O O . PHE A 1 75 ? -1.991 6.613 -13.272 1.00 89.88 75 PHE A O 1
ATOM 644 N N . TYR A 1 76 ? -2.728 4.521 -12.908 1.00 86.94 76 TYR A N 1
ATOM 645 C CA . TYR A 1 76 ? -1.673 3.799 -13.630 1.00 86.94 76 TYR A CA 1
ATOM 646 C C . TYR A 1 76 ? -2.076 3.402 -15.065 1.00 86.94 76 TYR A C 1
ATOM 648 O O . TYR A 1 76 ? -1.533 2.449 -15.614 1.00 86.94 76 TYR A O 1
ATOM 656 N N . GLU A 1 77 ? -3.011 4.135 -15.677 1.00 92.31 77 GLU A N 1
ATOM 657 C CA . GLU A 1 77 ? -3.429 3.998 -17.085 1.00 92.31 77 GLU A CA 1
ATOM 658 C C . GLU A 1 77 ? -4.107 2.663 -17.438 1.00 92.31 77 GLU A C 1
ATOM 660 O O . GLU A 1 77 ? -4.209 2.289 -18.607 1.00 92.31 77 GLU A O 1
ATOM 665 N N . MET A 1 78 ? -4.627 1.948 -16.441 1.00 95.31 78 MET A N 1
ATOM 666 C CA . MET A 1 78 ? -5.426 0.747 -16.674 1.00 95.31 78 MET A CA 1
ATOM 667 C C . MET A 1 78 ? -6.894 1.097 -16.938 1.00 95.31 78 MET A C 1
ATOM 669 O O . MET A 1 78 ? -7.437 2.050 -16.376 1.00 95.31 78 MET A O 1
ATOM 673 N N . GLU A 1 79 ? -7.578 0.269 -17.729 1.00 96.69 79 GLU A N 1
ATOM 674 C CA . GLU A 1 79 ? -9.030 0.373 -17.892 1.00 96.69 79 GLU A CA 1
ATOM 675 C C . GLU A 1 79 ? -9.767 0.100 -16.570 1.00 96.69 79 GLU A C 1
ATOM 677 O O . GLU A 1 79 ? -9.397 -0.789 -15.787 1.00 96.69 79 GLU A O 1
ATOM 682 N N . SER A 1 80 ? -10.835 0.870 -16.347 1.00 97.75 80 SER A N 1
ATOM 683 C CA . SER A 1 80 ? -11.728 0.704 -15.201 1.00 97.75 80 SER A CA 1
ATOM 684 C C . SER A 1 80 ? -12.362 -0.686 -15.222 1.00 97.75 80 SER A C 1
ATOM 686 O O . SER A 1 80 ? -13.013 -1.065 -16.192 1.00 97.75 80 SER A O 1
ATOM 688 N N . ASP A 1 81 ? -12.201 -1.428 -14.131 1.00 97.94 81 ASP A N 1
ATOM 689 C CA . ASP A 1 81 ? -12.855 -2.719 -13.917 1.00 97.94 81 ASP A CA 1
ATOM 690 C C . ASP A 1 81 ? -13.088 -2.898 -12.415 1.00 97.94 81 ASP A C 1
ATOM 692 O O . ASP A 1 81 ? -12.254 -3.438 -11.681 1.00 97.94 81 ASP A O 1
ATOM 696 N N . LEU A 1 82 ? -14.220 -2.367 -11.952 1.00 98.00 82 LEU A N 1
ATOM 697 C CA . LEU A 1 82 ? -14.576 -2.350 -10.536 1.00 98.00 82 LEU A CA 1
ATOM 698 C C . LEU A 1 82 ? -14.869 -3.757 -9.996 1.00 98.00 82 LEU A C 1
ATOM 700 O O . LEU A 1 82 ? -14.496 -4.074 -8.865 1.00 98.00 82 LEU A O 1
ATOM 704 N N . GLU A 1 83 ? -15.505 -4.615 -10.795 1.00 98.12 83 GLU A N 1
ATOM 705 C CA . GLU A 1 83 ? -15.800 -5.991 -10.385 1.00 98.12 83 GLU A CA 1
ATOM 706 C C . GLU A 1 83 ? -14.519 -6.832 -10.318 1.00 98.12 83 GLU A C 1
ATOM 708 O O . GLU A 1 83 ? -14.325 -7.577 -9.352 1.00 98.12 83 GLU A O 1
ATOM 713 N N . GLY A 1 84 ? -13.598 -6.661 -11.272 1.00 98.31 84 GLY A N 1
ATOM 714 C CA . GLY A 1 84 ? -12.268 -7.266 -11.225 1.00 98.31 84 GLY A CA 1
ATOM 715 C C . GLY A 1 84 ? -11.446 -6.787 -10.030 1.00 98.31 84 GLY A C 1
ATOM 716 O O . GLY A 1 84 ? -10.891 -7.616 -9.307 1.00 98.31 84 GLY A O 1
ATOM 717 N N . ALA A 1 85 ? -11.434 -5.477 -9.752 1.00 98.19 85 ALA A N 1
ATOM 718 C CA . ALA A 1 85 ? -10.796 -4.900 -8.565 1.00 98.19 85 ALA A CA 1
ATOM 719 C C . ALA A 1 85 ? -11.327 -5.535 -7.269 1.00 98.19 85 ALA A C 1
ATOM 721 O O . ALA A 1 85 ? -10.557 -6.017 -6.434 1.00 98.19 85 ALA A O 1
ATOM 722 N N . LYS A 1 86 ? -12.654 -5.607 -7.131 1.00 98.44 86 LYS A N 1
ATOM 723 C CA . LYS A 1 86 ? -13.318 -6.209 -5.973 1.00 98.44 86 LYS A CA 1
ATOM 724 C C . LYS A 1 86 ? -12.992 -7.688 -5.818 1.00 98.44 86 LYS A C 1
ATOM 726 O O . LYS A 1 86 ? -12.686 -8.136 -4.710 1.00 98.44 86 LYS A O 1
ATOM 731 N N . LYS A 1 87 ? -13.051 -8.454 -6.910 1.00 98.44 87 LYS A N 1
ATOM 732 C CA . LYS A 1 87 ? -12.713 -9.882 -6.914 1.00 98.44 87 LYS A CA 1
ATOM 733 C C . LYS A 1 87 ? -11.260 -10.099 -6.492 1.00 98.44 87 LYS A C 1
ATOM 735 O O . LYS A 1 87 ? -11.012 -10.893 -5.587 1.00 98.44 87 LYS A O 1
ATOM 740 N N . PHE A 1 88 ? -10.330 -9.359 -7.093 1.00 98.25 88 PHE A N 1
ATOM 741 C CA . PHE A 1 88 ? -8.902 -9.441 -6.796 1.00 98.25 88 PHE A CA 1
ATOM 742 C C . PHE A 1 88 ? -8.620 -9.201 -5.307 1.00 98.25 88 PHE A C 1
ATOM 744 O O . PHE A 1 88 ? -8.015 -10.046 -4.644 1.00 98.25 88 PHE A O 1
ATOM 751 N N . LEU A 1 89 ? -9.131 -8.095 -4.756 1.00 98.25 89 LEU A N 1
ATOM 752 C CA . LEU A 1 89 ? -8.971 -7.750 -3.342 1.00 98.25 89 LEU A CA 1
ATOM 753 C C . LEU A 1 89 ? -9.570 -8.810 -2.410 1.00 98.25 89 LEU A C 1
ATOM 755 O O . LEU A 1 89 ? -8.931 -9.207 -1.434 1.00 98.25 89 LEU A O 1
ATOM 759 N N . LEU A 1 90 ? -10.778 -9.301 -2.711 1.00 97.69 90 LEU A N 1
ATOM 760 C CA . LEU A 1 90 ? -11.432 -10.341 -1.913 1.00 97.69 90 LEU A CA 1
ATOM 761 C C . LEU A 1 90 ? -10.606 -11.621 -1.848 1.00 97.69 90 LEU A C 1
ATOM 763 O O . LEU A 1 90 ? -10.510 -12.216 -0.775 1.00 97.69 90 LEU A O 1
ATOM 767 N N . GLU A 1 91 ? -10.029 -12.050 -2.968 1.00 97.94 91 GLU A N 1
ATOM 768 C CA . GLU A 1 91 ? -9.164 -13.226 -2.992 1.00 97.94 91 GLU A CA 1
ATOM 769 C C . GLU A 1 91 ? -7.929 -13.014 -2.114 1.00 97.94 91 GLU A C 1
ATOM 771 O O . GLU A 1 91 ? -7.683 -13.832 -1.226 1.00 97.94 91 GLU A O 1
ATOM 776 N N . ARG A 1 92 ? -7.222 -11.882 -2.272 1.00 97.88 92 ARG A N 1
ATOM 777 C CA . ARG A 1 92 ? -6.008 -11.607 -1.486 1.00 97.88 92 ARG A CA 1
ATOM 778 C C . ARG A 1 92 ? -6.294 -11.558 0.017 1.00 97.88 92 ARG A C 1
ATOM 780 O O . ARG A 1 92 ? -5.513 -12.077 0.814 1.00 97.88 92 ARG A O 1
ATOM 787 N N . ILE A 1 93 ? -7.427 -10.968 0.411 1.00 95.81 93 ILE A N 1
ATOM 788 C CA . ILE A 1 93 ? -7.859 -10.891 1.815 1.00 95.81 93 ILE A CA 1
ATOM 789 C C . ILE A 1 93 ? -8.230 -12.283 2.348 1.00 95.81 93 ILE A C 1
ATOM 791 O O . ILE A 1 93 ? -7.741 -12.686 3.404 1.00 95.81 93 ILE A O 1
ATOM 795 N N . LYS A 1 94 ? -9.079 -13.038 1.636 1.00 96.38 94 LYS A N 1
ATOM 796 C CA . LYS A 1 94 ? -9.578 -14.348 2.099 1.00 96.38 94 LYS A CA 1
ATOM 797 C C . LYS A 1 94 ? -8.471 -15.390 2.218 1.00 96.38 94 LYS A C 1
ATOM 799 O O . LYS A 1 94 ? -8.443 -16.138 3.194 1.00 96.38 94 LYS A O 1
ATOM 804 N N . ASN A 1 95 ? -7.550 -15.405 1.262 1.00 97.62 95 ASN A N 1
ATOM 805 C CA . ASN A 1 95 ? -6.419 -16.327 1.246 1.00 97.62 95 ASN A CA 1
ATOM 806 C C . ASN A 1 95 ? -5.258 -15.865 2.142 1.00 97.62 95 ASN A C 1
ATOM 808 O O . ASN A 1 95 ? -4.279 -16.593 2.287 1.00 97.62 95 ASN A O 1
ATOM 812 N N . LYS A 1 96 ? -5.360 -14.677 2.762 1.00 96.19 96 LYS A N 1
ATOM 813 C CA . LYS A 1 96 ? -4.314 -14.071 3.605 1.00 96.19 96 LYS A CA 1
ATOM 814 C C . LYS A 1 96 ? -2.994 -13.865 2.852 1.00 96.19 96 LYS A C 1
ATOM 816 O O . LYS A 1 96 ? -1.912 -14.068 3.399 1.00 96.19 96 LYS A O 1
ATOM 821 N N . GLU A 1 97 ? -3.097 -13.461 1.590 1.00 97.50 97 GLU A N 1
ATOM 822 C CA . GLU A 1 97 ? -1.956 -13.274 0.687 1.00 97.50 97 GLU A CA 1
ATOM 823 C C . GLU A 1 97 ? -1.389 -11.855 0.745 1.00 97.50 97 GLU A C 1
ATOM 825 O O . GLU A 1 97 ? -0.262 -11.632 0.318 1.00 97.50 97 GLU A O 1
ATOM 830 N N . SER A 1 98 ? -2.138 -10.894 1.288 1.00 97.62 98 SER A N 1
ATOM 831 C CA . SER A 1 98 ? -1.662 -9.524 1.484 1.00 97.62 98 SER A CA 1
ATOM 832 C C . SER A 1 98 ? -2.184 -8.913 2.776 1.00 97.62 98 SER A C 1
ATOM 834 O O . SER A 1 98 ? -3.265 -9.260 3.248 1.00 97.62 98 SER A O 1
ATOM 836 N N . GLU A 1 99 ? -1.449 -7.937 3.293 1.00 98.12 99 GLU A N 1
ATOM 837 C CA . GLU A 1 99 ? -1.859 -7.075 4.396 1.00 98.12 99 GLU A CA 1
ATOM 838 C C . GLU A 1 99 ? -2.229 -5.694 3.846 1.00 98.12 99 GLU A C 1
ATOM 840 O O . GLU A 1 99 ? -1.425 -5.064 3.161 1.00 98.12 99 GLU A O 1
ATOM 845 N N . ILE A 1 100 ? -3.452 -5.232 4.122 1.00 98.56 100 ILE A N 1
ATOM 846 C CA . ILE A 1 100 ? -3.976 -3.960 3.608 1.00 98.56 100 ILE A CA 1
ATOM 847 C C . ILE A 1 100 ? -4.324 -3.046 4.780 1.00 98.56 100 ILE A C 1
ATOM 849 O O . ILE A 1 100 ? -5.090 -3.421 5.674 1.00 98.56 100 ILE A O 1
ATOM 853 N N . PHE A 1 101 ? -3.793 -1.826 4.743 1.00 98.62 101 PHE A N 1
ATOM 854 C CA . PHE A 1 101 ? -4.178 -0.744 5.645 1.00 98.62 101 PHE A CA 1
ATOM 855 C C . PHE A 1 101 ? -4.840 0.379 4.860 1.00 98.62 101 PHE A C 1
ATOM 857 O O . PHE A 1 101 ? -4.420 0.700 3.750 1.00 98.62 101 PHE A O 1
ATOM 864 N N . VAL A 1 102 ? -5.845 1.001 5.465 1.00 98.44 102 VAL A N 1
ATOM 865 C CA . VAL A 1 102 ? -6.580 2.130 4.895 1.00 98.44 102 VAL A CA 1
ATOM 866 C C . VAL A 1 102 ? -6.417 3.373 5.750 1.00 98.44 102 VAL A C 1
ATOM 868 O O . VAL A 1 102 ? -6.260 3.294 6.971 1.00 98.44 102 VAL A O 1
ATOM 871 N N . ALA A 1 103 ? -6.449 4.522 5.083 1.00 97.94 103 ALA A N 1
ATOM 872 C CA . ALA A 1 103 ? -6.562 5.827 5.700 1.00 97.94 103 ALA A CA 1
ATOM 873 C C . ALA A 1 103 ? -8.024 6.266 5.656 1.00 97.94 103 ALA A C 1
ATOM 875 O O . ALA A 1 103 ? -8.610 6.381 4.580 1.00 97.94 103 ALA A O 1
ATOM 876 N N . GLU A 1 104 ? -8.587 6.520 6.827 1.00 96.31 104 GLU A N 1
ATOM 877 C CA . GLU A 1 104 ? -9.960 6.962 7.028 1.00 96.31 104 GLU A CA 1
ATOM 878 C C . GLU A 1 104 ? -9.950 8.415 7.516 1.00 96.31 104 GLU A C 1
ATOM 880 O O . GLU A 1 104 ? -9.197 8.777 8.431 1.00 96.31 104 GLU A O 1
ATOM 885 N N . ASN A 1 105 ? -10.740 9.266 6.864 1.00 93.56 105 ASN A N 1
ATOM 886 C CA . ASN A 1 105 ? -10.889 10.666 7.246 1.00 93.56 105 ASN A CA 1
ATOM 887 C C . ASN A 1 105 ? -11.911 10.820 8.404 1.00 93.56 105 ASN A C 1
ATOM 889 O O . ASN A 1 105 ? -12.602 9.860 8.746 1.00 93.56 105 ASN A O 1
ATOM 893 N N . PRO A 1 106 ? -12.050 12.013 9.014 1.00 90.12 106 PRO A N 1
ATOM 894 C CA . PRO A 1 106 ? -12.987 12.232 10.128 1.00 90.12 106 PRO A CA 1
ATOM 895 C C . PRO A 1 106 ? -14.471 12.001 9.791 1.00 90.12 106 PRO A C 1
ATOM 897 O O . PRO A 1 106 ? -15.290 11.850 10.691 1.00 90.12 106 PRO A O 1
ATOM 900 N N . GLU A 1 107 ? -14.820 11.974 8.506 1.00 90.88 107 GLU A N 1
ATOM 901 C CA . GLU A 1 107 ? -16.170 11.698 8.002 1.00 90.88 107 GLU A CA 1
ATOM 902 C C . GLU A 1 107 ? -16.406 10.192 7.773 1.00 90.88 107 GLU A C 1
ATOM 904 O O . GLU A 1 107 ? -17.462 9.803 7.282 1.00 90.88 107 GLU A O 1
ATOM 909 N N . ASN A 1 108 ? -15.446 9.338 8.155 1.00 91.06 108 ASN A N 1
ATOM 910 C CA . ASN A 1 108 ? -15.417 7.887 7.932 1.00 91.06 108 ASN A CA 1
ATOM 911 C C . ASN A 1 108 ? -15.293 7.467 6.457 1.00 91.06 108 ASN A C 1
ATOM 913 O O . ASN A 1 108 ? -15.614 6.335 6.096 1.00 91.06 108 ASN A O 1
ATOM 917 N N . ASN A 1 109 ? -14.792 8.357 5.600 1.00 94.25 109 ASN A N 1
ATOM 918 C CA . ASN A 1 109 ? -14.500 8.035 4.209 1.00 94.25 109 ASN A CA 1
ATOM 919 C C . ASN A 1 109 ? -13.083 7.470 4.085 1.00 94.25 109 ASN A C 1
ATOM 921 O O . ASN A 1 109 ? -12.128 8.019 4.646 1.00 94.25 109 ASN A O 1
ATOM 925 N N . LEU A 1 110 ? -12.931 6.397 3.306 1.00 96.94 110 LEU A N 1
ATOM 926 C CA . LEU A 1 110 ? -11.615 5.884 2.942 1.00 96.94 110 LEU A CA 1
ATOM 927 C C . LEU A 1 110 ? -11.004 6.800 1.880 1.00 96.94 110 LEU A C 1
ATOM 929 O O . LEU A 1 110 ? -11.598 7.037 0.834 1.00 96.94 110 LEU A O 1
ATOM 933 N N . ILE A 1 111 ? -9.808 7.309 2.151 1.00 97.12 111 ILE A N 1
ATOM 934 C CA . ILE A 1 111 ? -9.125 8.311 1.315 1.00 97.12 111 ILE A CA 1
ATOM 935 C C . ILE A 1 111 ? -7.765 7.826 0.802 1.00 97.12 111 ILE A C 1
ATOM 937 O O . ILE A 1 111 ? -7.047 8.542 0.104 1.00 97.12 111 ILE A O 1
ATOM 941 N N . GLY A 1 112 ? -7.372 6.611 1.158 1.00 97.81 112 GLY A N 1
ATOM 942 C CA . GLY A 1 112 ? -6.137 6.011 0.690 1.00 97.81 112 GLY A CA 1
ATOM 943 C C . GLY A 1 112 ? -5.921 4.635 1.283 1.00 97.81 112 GLY A C 1
ATOM 944 O O . GLY A 1 112 ? -6.567 4.255 2.260 1.00 97.81 112 GLY A O 1
ATOM 945 N N . PHE A 1 113 ? -4.995 3.894 0.695 1.00 98.62 113 PHE A N 1
ATOM 946 C CA . PHE A 1 113 ? -4.632 2.565 1.155 1.00 98.62 113 PHE A CA 1
ATOM 947 C C . PHE A 1 113 ? -3.164 2.260 0.864 1.00 98.62 113 PHE A C 1
ATOM 949 O O . PHE A 1 113 ? -2.524 2.903 0.027 1.00 98.62 113 PHE A O 1
ATOM 956 N N . VAL A 1 114 ? -2.640 1.270 1.579 1.00 98.56 114 VAL A N 1
ATOM 957 C CA . VAL A 1 114 ? -1.386 0.592 1.261 1.00 98.56 114 VAL A CA 1
ATOM 958 C C . VAL A 1 114 ? -1.614 -0.916 1.301 1.00 98.56 114 VAL A C 1
ATOM 960 O O . VAL A 1 114 ? -2.242 -1.413 2.238 1.00 98.56 114 VAL A O 1
ATOM 963 N N . GLN A 1 115 ? -1.117 -1.633 0.295 1.00 98.56 115 GLN A N 1
ATOM 964 C CA . GLN A 1 115 ? -1.187 -3.089 0.197 1.00 98.56 115 GLN A CA 1
ATOM 965 C C . GLN A 1 115 ? 0.222 -3.685 0.173 1.00 98.56 115 GLN A C 1
ATOM 967 O O . GLN A 1 115 ? 1.074 -3.319 -0.641 1.00 98.56 115 GLN A O 1
ATOM 972 N N . MET A 1 116 ? 0.455 -4.606 1.105 1.00 98.50 116 MET A N 1
ATOM 973 C CA . MET A 1 116 ? 1.741 -5.243 1.354 1.00 98.50 116 MET A CA 1
ATOM 974 C C . MET A 1 116 ? 1.651 -6.739 1.051 1.00 98.50 116 MET A C 1
ATOM 976 O O . MET A 1 116 ? 0.769 -7.417 1.582 1.00 98.50 116 MET A O 1
ATOM 980 N N . TYR A 1 117 ? 2.596 -7.281 0.286 1.00 98.50 117 TYR A N 1
ATOM 981 C CA . TYR A 1 117 ? 2.702 -8.723 0.042 1.00 98.50 117 TYR A CA 1
ATOM 982 C C . TYR A 1 117 ? 3.873 -9.322 0.833 1.00 98.50 117 TYR A C 1
ATOM 984 O O . TYR A 1 117 ? 4.974 -8.759 0.824 1.00 98.50 117 TYR A O 1
ATOM 992 N N . PRO A 1 118 ? 3.673 -10.448 1.542 1.00 97.94 118 PRO A N 1
ATOM 993 C CA . PRO A 1 118 ? 4.755 -11.126 2.228 1.00 97.94 118 PRO A CA 1
ATOM 994 C C . PRO A 1 118 ? 5.613 -11.876 1.208 1.00 97.94 118 PRO A C 1
ATOM 996 O O . PRO A 1 118 ? 5.126 -12.711 0.450 1.00 97.94 118 PRO A O 1
ATOM 999 N N . ILE A 1 119 ? 6.912 -11.614 1.237 1.00 97.62 119 ILE A N 1
ATOM 1000 C CA . ILE A 1 119 ? 7.933 -12.360 0.503 1.00 97.62 119 ILE A CA 1
ATOM 1001 C C . ILE A 1 119 ? 9.022 -12.818 1.482 1.00 97.62 119 ILE A C 1
ATOM 1003 O O . ILE A 1 119 ? 8.958 -12.567 2.691 1.00 97.62 119 ILE A O 1
ATOM 1007 N N . PHE A 1 120 ? 10.041 -13.513 0.983 1.00 97.81 120 PHE A N 1
ATOM 1008 C CA . PHE A 1 120 ? 11.132 -14.014 1.814 1.00 97.81 120 PHE A CA 1
ATOM 1009 C C . PHE A 1 120 ? 12.480 -13.647 1.218 1.00 97.81 120 PHE A C 1
ATOM 1011 O O . PHE A 1 120 ? 12.711 -13.768 0.020 1.00 97.81 120 PHE A O 1
ATOM 1018 N N . SER A 1 121 ? 13.385 -13.213 2.087 1.00 96.50 121 SER A N 1
ATOM 1019 C CA . SER A 1 121 ? 14.791 -13.055 1.751 1.00 96.50 121 SER A CA 1
ATOM 1020 C C . SER A 1 121 ? 15.517 -14.317 2.196 1.00 96.50 121 SER A C 1
ATOM 1022 O O . SER A 1 121 ? 15.740 -14.508 3.392 1.00 96.50 121 SER A O 1
ATOM 1024 N N . SER A 1 122 ? 15.891 -15.172 1.242 1.00 97.06 122 SER A N 1
ATOM 1025 C CA . SER A 1 122 ? 16.639 -16.402 1.533 1.00 97.06 122 SER A CA 1
ATOM 1026 C C . SER A 1 122 ? 18.017 -16.099 2.125 1.00 97.06 122 SER A C 1
ATOM 1028 O O . SER A 1 122 ? 18.428 -16.752 3.076 1.00 97.06 122 SER A O 1
ATOM 1030 N N . THR A 1 123 ? 18.694 -15.051 1.645 1.00 95.75 123 THR A N 1
ATOM 1031 C CA . THR A 1 123 ? 20.013 -14.625 2.151 1.00 95.75 123 THR A CA 1
ATOM 1032 C C . THR A 1 123 ? 19.977 -14.151 3.602 1.00 95.75 123 THR A C 1
ATOM 1034 O O . THR A 1 123 ? 20.949 -14.324 4.329 1.00 95.75 123 THR A O 1
ATOM 1037 N N . ARG A 1 124 ? 18.851 -13.582 4.051 1.00 97.12 124 ARG A N 1
ATOM 1038 C CA . ARG A 1 124 ? 18.654 -13.149 5.445 1.00 97.12 124 ARG A CA 1
ATOM 1039 C C . ARG A 1 124 ? 17.838 -14.139 6.273 1.00 97.12 124 ARG A C 1
ATOM 1041 O O . ARG A 1 124 ? 17.610 -13.875 7.449 1.00 97.12 124 ARG A O 1
ATOM 1048 N N . MET A 1 125 ? 17.360 -15.223 5.654 1.00 97.00 125 MET A N 1
ATOM 1049 C CA . MET A 1 125 ? 16.472 -16.238 6.234 1.00 97.00 125 MET A CA 1
ATOM 1050 C C . MET A 1 125 ? 15.305 -15.637 7.035 1.00 97.00 125 MET A C 1
ATOM 1052 O O . MET A 1 125 ? 14.964 -16.093 8.124 1.00 97.00 125 MET A O 1
ATOM 1056 N N . LYS A 1 126 ? 14.708 -14.562 6.511 1.00 97.38 126 LYS A N 1
ATOM 1057 C CA . LYS A 1 126 ? 13.649 -13.802 7.185 1.00 97.38 126 LYS A CA 1
ATOM 1058 C C . LYS A 1 126 ? 12.595 -13.328 6.189 1.00 97.38 126 LYS A C 1
ATOM 1060 O O . LYS A 1 126 ? 12.878 -13.139 5.003 1.00 97.38 126 LYS A O 1
ATOM 1065 N N . ARG A 1 127 ? 11.379 -13.100 6.694 1.00 98.06 127 ARG A N 1
ATOM 1066 C CA . ARG A 1 127 ? 10.296 -12.458 5.938 1.00 98.06 127 ARG A CA 1
ATOM 1067 C C . ARG A 1 127 ? 10.708 -11.051 5.528 1.00 98.06 127 ARG A C 1
ATOM 1069 O O . ARG A 1 127 ? 11.281 -10.322 6.328 1.00 98.06 127 ARG A O 1
ATOM 1076 N N . LEU A 1 128 ? 10.368 -10.666 4.311 1.00 98.06 128 LEU A N 1
ATOM 1077 C CA . LEU A 1 128 ? 10.498 -9.320 3.775 1.00 98.06 128 LEU A CA 1
ATOM 1078 C C . LEU A 1 128 ? 9.116 -8.892 3.270 1.00 98.06 128 LEU A C 1
ATOM 1080 O O . LEU A 1 128 ? 8.355 -9.727 2.790 1.00 98.06 128 LEU A O 1
ATOM 1084 N N . TRP A 1 129 ? 8.769 -7.619 3.392 1.00 98.56 129 TRP A N 1
ATOM 1085 C CA . TRP A 1 129 ? 7.499 -7.119 2.871 1.00 98.56 129 TRP A CA 1
ATOM 1086 C C . TRP A 1 129 ? 7.712 -6.351 1.570 1.00 98.56 129 TRP A C 1
ATOM 1088 O O . TRP A 1 129 ? 8.574 -5.480 1.505 1.00 98.56 129 TRP A O 1
ATOM 1098 N N . LEU A 1 130 ? 6.912 -6.647 0.552 1.00 98.44 130 LEU A N 1
ATOM 1099 C CA . LEU A 1 130 ? 6.807 -5.836 -0.656 1.00 98.44 130 LEU A CA 1
ATOM 1100 C C . LEU A 1 130 ? 5.674 -4.826 -0.465 1.00 98.44 130 LEU A C 1
A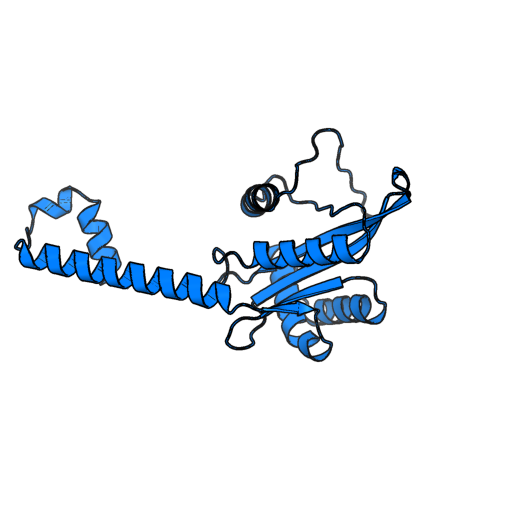TOM 1102 O O . LEU A 1 130 ? 4.518 -5.229 -0.350 1.00 98.44 130 LEU A O 1
ATOM 1106 N N . LEU A 1 131 ? 5.994 -3.532 -0.419 1.00 98.38 131 LEU A N 1
ATOM 1107 C CA . LEU A 1 131 ? 5.008 -2.455 -0.510 1.00 98.38 131 LEU A CA 1
ATOM 1108 C C . LEU A 1 131 ? 4.711 -2.244 -1.993 1.00 98.38 131 LEU A C 1
ATOM 1110 O O . LEU A 1 131 ? 5.494 -1.610 -2.696 1.00 98.38 131 LEU A O 1
ATOM 1114 N N . ASN A 1 132 ? 3.618 -2.843 -2.459 1.00 95.44 132 ASN A N 1
ATOM 1115 C CA . ASN A 1 132 ? 3.285 -2.896 -3.881 1.00 95.44 132 ASN A CA 1
ATOM 1116 C C . ASN A 1 132 ? 2.398 -1.725 -4.289 1.00 95.44 132 ASN A C 1
ATOM 1118 O O . ASN A 1 132 ? 2.725 -0.982 -5.208 1.00 95.44 132 ASN A O 1
ATOM 1122 N N . ASP A 1 133 ? 1.310 -1.524 -3.546 1.00 95.88 133 ASP A N 1
ATOM 1123 C CA . ASP A 1 133 ? 0.299 -0.534 -3.894 1.00 95.88 133 ASP A CA 1
ATOM 1124 C C . ASP A 1 133 ? 0.218 0.502 -2.779 1.00 95.88 133 ASP A C 1
ATOM 1126 O O . ASP A 1 133 ? 0.021 0.163 -1.611 1.00 95.88 133 ASP A O 1
ATOM 1130 N N . LEU A 1 134 ? 0.382 1.776 -3.130 1.00 96.88 134 LEU A N 1
ATOM 1131 C CA . LEU A 1 134 ? 0.197 2.910 -2.232 1.00 96.88 134 LEU A CA 1
ATOM 1132 C C . LEU A 1 134 ? -0.541 4.005 -2.982 1.00 96.88 134 LEU A C 1
ATOM 1134 O O . LEU A 1 134 ? -0.032 4.559 -3.957 1.00 96.88 134 LEU A O 1
ATOM 1138 N N . PHE A 1 135 ? -1.723 4.355 -2.491 1.00 96.19 135 PHE A N 1
ATOM 1139 C CA . PHE A 1 135 ? -2.575 5.325 -3.156 1.00 96.19 135 PHE A CA 1
ATOM 1140 C C . PHE A 1 135 ? -3.297 6.223 -2.162 1.00 96.19 135 PHE A C 1
ATOM 1142 O O . PHE A 1 135 ? -3.685 5.804 -1.072 1.00 96.19 135 PHE A O 1
ATOM 1149 N N . VAL A 1 136 ? -3.473 7.481 -2.558 1.00 95.94 136 VAL A N 1
ATOM 1150 C CA . VAL A 1 136 ? -4.262 8.490 -1.849 1.00 95.94 136 VAL A CA 1
ATOM 1151 C C . VAL A 1 136 ? -5.040 9.274 -2.897 1.00 95.94 136 VAL A C 1
ATOM 1153 O O . VAL A 1 136 ? -4.451 9.719 -3.895 1.00 95.94 136 VAL A O 1
ATOM 1156 N N . VAL A 1 137 ? -6.340 9.454 -2.655 1.00 93.94 137 VAL A N 1
ATOM 1157 C CA . VAL A 1 137 ? -7.227 10.213 -3.546 1.00 93.94 137 VAL A CA 1
ATOM 1158 C C . VAL A 1 137 ? -6.707 11.635 -3.740 1.00 93.94 137 VAL A C 1
ATOM 1160 O O . VAL A 1 137 ? -6.129 12.232 -2.828 1.00 93.94 137 VAL A O 1
ATOM 1163 N N . GLU A 1 138 ? -6.883 12.182 -4.941 1.00 90.25 138 GLU A N 1
A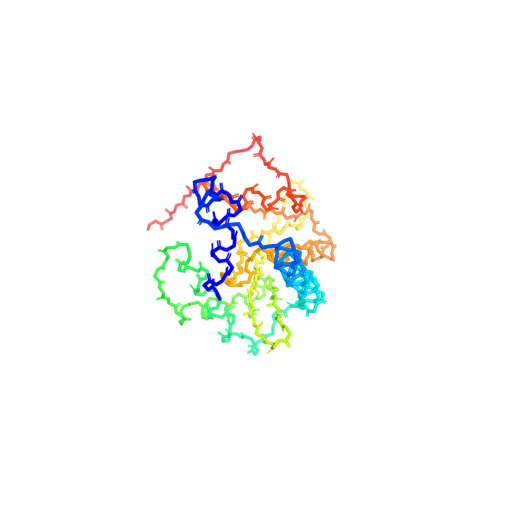TOM 1164 C CA . GLU A 1 138 ? -6.229 13.424 -5.364 1.00 90.25 138 GLU A CA 1
ATOM 1165 C C . GLU A 1 138 ? -6.496 14.606 -4.420 1.00 90.25 138 GLU A C 1
ATOM 1167 O O . GLU A 1 138 ? -5.561 15.289 -4.000 1.00 90.25 138 GLU A O 1
ATOM 1172 N N . ASN A 1 139 ? -7.748 14.778 -3.994 1.00 89.12 139 ASN A N 1
ATOM 1173 C CA . ASN A 1 139 ? -8.180 15.842 -3.083 1.00 89.12 139 ASN A CA 1
ATOM 1174 C C . ASN A 1 139 ? -7.629 15.725 -1.645 1.00 89.12 139 ASN A C 1
ATOM 1176 O O . ASN A 1 139 ? -7.793 16.659 -0.864 1.00 89.12 139 ASN A O 1
ATOM 1180 N N . HIS A 1 140 ? -6.960 14.622 -1.294 1.00 89.69 140 HIS A N 1
ATOM 1181 C CA . HIS A 1 140 ? -6.318 14.417 0.012 1.00 89.69 140 HIS A CA 1
ATOM 1182 C C . HIS A 1 140 ? -4.786 14.276 -0.086 1.00 89.69 140 HIS A C 1
ATOM 1184 O O . HIS A 1 140 ? -4.107 13.973 0.906 1.00 89.69 140 HIS A O 1
ATOM 1190 N N . ARG A 1 141 ? -4.199 14.525 -1.266 1.00 87.50 141 ARG A N 1
ATOM 1191 C CA . ARG A 1 141 ? -2.739 14.558 -1.453 1.00 87.50 141 ARG A CA 1
ATOM 1192 C C . ARG A 1 141 ? -2.124 15.797 -0.791 1.00 87.50 141 ARG A C 1
ATOM 1194 O O . ARG A 1 141 ? -2.791 16.780 -0.495 1.00 87.50 141 ARG A O 1
ATOM 1201 N N . GLY A 1 142 ? -0.827 15.733 -0.483 1.00 84.31 142 GLY A N 1
ATOM 1202 C CA . GLY A 1 142 ? -0.106 16.822 0.201 1.00 84.31 142 GLY A CA 1
ATOM 1203 C C . GLY A 1 142 ? -0.365 16.936 1.713 1.00 84.31 142 GLY A C 1
ATOM 1204 O O . GLY A 1 142 ? 0.422 17.563 2.415 1.00 84.31 142 GLY A O 1
ATOM 1205 N N . LEU A 1 143 ? -1.378 16.247 2.252 1.00 86.38 143 LEU A N 1
ATOM 1206 C CA . LEU A 1 143 ? -1.716 16.249 3.686 1.00 86.38 143 LEU A CA 1
ATOM 1207 C C . LEU A 1 143 ? -0.883 15.258 4.526 1.00 86.38 143 LEU A C 1
ATOM 1209 O O . LEU A 1 143 ? -1.053 15.136 5.740 1.00 86.38 143 LEU A O 1
ATOM 1213 N N . GLY A 1 144 ? 0.049 14.539 3.894 1.00 91.44 144 GLY A N 1
ATOM 1214 C CA . GLY A 1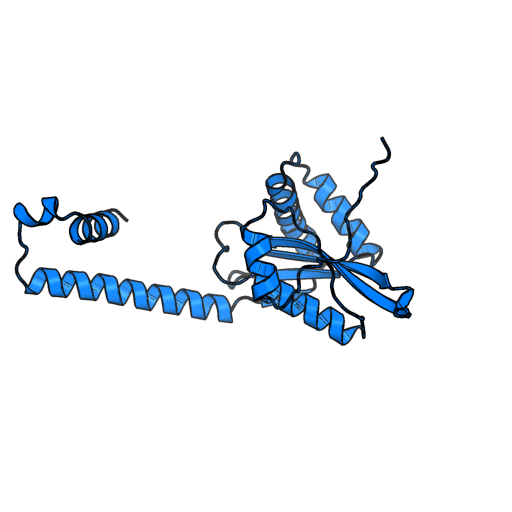 144 ? 0.914 13.559 4.556 1.00 91.44 144 GLY A CA 1
ATOM 1215 C C . GLY A 1 144 ? 0.269 12.193 4.817 1.00 91.44 144 GLY A C 1
ATOM 1216 O O . GLY A 1 144 ? 0.855 11.408 5.557 1.00 91.44 144 GLY A O 1
ATOM 1217 N N . VAL A 1 145 ? -0.881 11.892 4.200 1.00 94.81 145 VAL A N 1
ATOM 1218 C CA . VAL A 1 145 ? -1.584 10.593 4.298 1.00 94.81 145 VAL A CA 1
ATOM 1219 C C . VAL A 1 145 ? -0.662 9.426 3.937 1.00 94.81 145 VAL A C 1
ATOM 1221 O O . VAL A 1 145 ? -0.544 8.472 4.699 1.00 94.81 145 VAL A O 1
ATOM 1224 N N . SER A 1 146 ? 0.063 9.528 2.817 1.00 94.81 146 SER A N 1
ATOM 1225 C CA . SER A 1 146 ? 0.971 8.473 2.349 1.00 94.81 146 SER A CA 1
ATOM 1226 C C . SER A 1 146 ? 2.059 8.141 3.372 1.00 94.81 146 SER A C 1
ATOM 1228 O O . SER A 1 146 ? 2.422 6.984 3.531 1.00 94.81 146 SER A O 1
ATOM 1230 N N . VAL A 1 147 ? 2.551 9.143 4.112 1.00 95.44 147 VAL A N 1
ATOM 1231 C CA . VAL A 1 147 ? 3.553 8.932 5.168 1.00 95.44 147 VAL A CA 1
ATOM 1232 C C . VAL A 1 147 ? 2.947 8.174 6.349 1.00 95.44 147 VAL A C 1
ATOM 1234 O O . VAL A 1 147 ? 3.603 7.297 6.900 1.00 95.44 147 VAL A O 1
ATOM 1237 N N . LEU A 1 148 ? 1.697 8.469 6.721 1.00 96.00 148 LEU A N 1
ATOM 1238 C CA . LEU A 1 148 ? 0.997 7.735 7.780 1.00 96.00 148 LEU A CA 1
ATOM 1239 C C . LEU A 1 148 ? 0.779 6.263 7.391 1.00 96.00 148 LEU A C 1
ATOM 1241 O O . LEU A 1 148 ? 1.054 5.376 8.195 1.00 96.00 148 LEU A O 1
ATOM 1245 N N . LEU A 1 149 ? 0.369 6.002 6.146 1.00 98.19 149 LEU A N 1
ATOM 1246 C CA . LEU A 1 149 ? 0.224 4.644 5.605 1.00 98.19 149 LEU A CA 1
ATOM 1247 C C . LEU A 1 149 ? 1.561 3.886 5.590 1.00 98.19 149 LEU A C 1
ATOM 1249 O O . LEU A 1 149 ? 1.636 2.757 6.071 1.00 98.19 149 LEU A O 1
ATOM 1253 N N . ILE A 1 150 ? 2.635 4.522 5.110 1.00 98.31 150 ILE A N 1
ATOM 1254 C CA . ILE A 1 150 ? 3.987 3.943 5.114 1.00 98.31 150 ILE A CA 1
ATOM 1255 C C . ILE A 1 150 ? 4.453 3.626 6.539 1.00 98.31 150 ILE A C 1
ATOM 1257 O O . ILE A 1 150 ? 5.027 2.565 6.777 1.00 98.31 150 ILE A O 1
ATOM 1261 N N . ASN A 1 151 ? 4.218 4.524 7.496 1.00 97.81 151 ASN A N 1
ATOM 1262 C CA . ASN A 1 151 ? 4.591 4.277 8.885 1.00 97.81 151 ASN A CA 1
ATOM 1263 C C . ASN A 1 151 ? 3.848 3.061 9.443 1.00 97.81 151 ASN A C 1
ATOM 1265 O O . ASN A 1 151 ? 4.476 2.224 10.086 1.00 97.81 151 ASN A O 1
ATOM 1269 N N . LYS A 1 152 ? 2.563 2.887 9.104 1.00 98.25 152 LYS A N 1
ATOM 1270 C CA 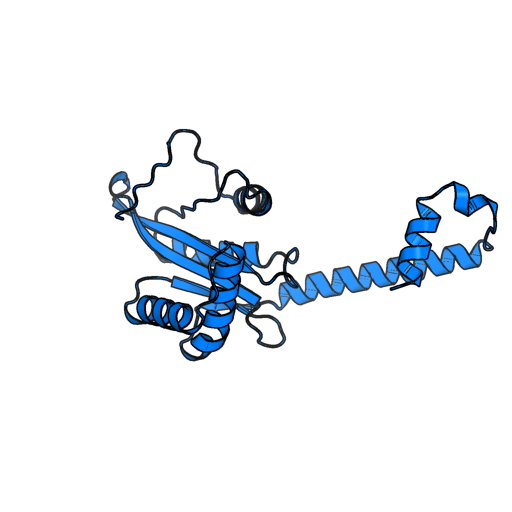. LYS A 1 152 ? 1.828 1.685 9.510 1.00 98.25 152 LYS A CA 1
ATOM 1271 C C . LYS A 1 152 ? 2.374 0.409 8.863 1.00 98.25 152 LYS A C 1
ATOM 1273 O O . LYS A 1 152 ? 2.480 -0.619 9.528 1.00 98.25 152 LYS A O 1
ATOM 1278 N N . ALA A 1 153 ? 2.795 0.473 7.601 1.00 98.44 153 ALA A N 1
ATOM 1279 C CA . ALA A 1 153 ? 3.486 -0.639 6.950 1.00 98.44 153 ALA A CA 1
ATOM 1280 C C . ALA A 1 153 ? 4.817 -0.988 7.649 1.00 98.44 153 ALA A C 1
ATOM 1282 O O . ALA A 1 153 ? 5.152 -2.163 7.808 1.00 98.44 153 ALA A O 1
ATOM 1283 N N . LYS A 1 154 ? 5.568 0.016 8.118 1.00 98.56 154 LYS A N 1
ATOM 1284 C CA . LYS A 1 154 ? 6.793 -0.188 8.911 1.00 98.56 154 LYS A CA 1
ATOM 1285 C C . LYS A 1 154 ? 6.519 -0.810 10.274 1.00 98.56 154 LYS A C 1
ATOM 1287 O O . LYS A 1 154 ? 7.276 -1.687 10.679 1.00 98.56 154 LYS A O 1
ATOM 1292 N N . GLU A 1 155 ? 5.443 -0.407 10.947 1.00 98.50 155 GLU A N 1
ATOM 1293 C CA . GLU A 1 155 ? 4.989 -1.057 12.183 1.00 98.50 155 GLU A CA 1
ATOM 1294 C C . GLU A 1 155 ? 4.728 -2.548 11.943 1.00 98.50 155 GLU A C 1
ATOM 1296 O O . GLU A 1 155 ? 5.317 -3.372 12.636 1.00 98.50 155 GLU A O 1
ATOM 1301 N N . LEU A 1 156 ? 3.981 -2.907 10.889 1.00 98.25 156 LEU A N 1
ATOM 1302 C CA . LEU A 1 156 ? 3.768 -4.310 10.505 1.00 98.25 156 LEU A CA 1
ATOM 1303 C C . LEU A 1 156 ? 5.096 -5.053 10.280 1.00 98.25 156 LEU A C 1
ATOM 1305 O O . LEU A 1 156 ? 5.262 -6.197 10.712 1.00 98.25 156 LEU A O 1
ATOM 1309 N N . CYS A 1 157 ? 6.061 -4.425 9.603 1.00 97.94 157 CYS A N 1
ATOM 1310 C CA . CYS A 1 157 ? 7.378 -5.0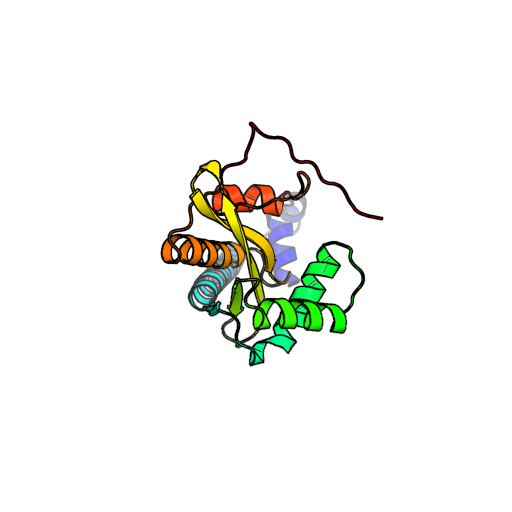18 9.378 1.00 97.94 157 CYS A CA 1
ATOM 1311 C C . CYS A 1 157 ? 8.095 -5.344 10.699 1.00 97.94 157 CYS A C 1
ATOM 1313 O O . CYS A 1 157 ? 8.672 -6.426 10.827 1.00 97.94 157 CYS A O 1
ATOM 1315 N N . ILE A 1 158 ? 8.032 -4.441 11.681 1.00 98.19 158 ILE A N 1
ATOM 1316 C CA . ILE A 1 158 ? 8.636 -4.629 13.005 1.00 98.19 158 ILE A CA 1
ATOM 1317 C C . ILE A 1 158 ? 7.885 -5.708 13.796 1.00 98.19 158 ILE A C 1
ATOM 1319 O O . ILE A 1 158 ? 8.509 -6.651 14.281 1.00 98.19 158 ILE A O 1
ATOM 1323 N N . GLU A 1 159 ? 6.555 -5.616 13.870 1.00 98.00 159 GLU A N 1
ATOM 1324 C CA . GLU A 1 159 ? 5.679 -6.558 14.585 1.00 98.00 159 GLU A CA 1
ATOM 1325 C C . GLU A 1 159 ? 5.857 -8.002 14.096 1.00 98.00 159 GLU A C 1
ATOM 1327 O O . GLU A 1 159 ? 5.802 -8.950 14.876 1.00 98.00 159 GLU A O 1
ATOM 1332 N N . THR A 1 160 ? 6.122 -8.181 12.801 1.00 97.44 160 THR A N 1
ATOM 1333 C CA . THR A 1 160 ? 6.311 -9.502 12.182 1.00 97.44 160 THR A CA 1
ATOM 1334 C C . THR A 1 160 ? 7.761 -9.995 12.189 1.00 97.44 160 THR A C 1
ATOM 1336 O O . THR A 1 160 ? 8.049 -11.012 11.557 1.00 97.44 160 THR A O 1
ATOM 1339 N N . ASN A 1 161 ? 8.684 -9.296 12.871 1.00 97.56 161 ASN A N 1
ATOM 1340 C CA . ASN A 1 161 ? 10.130 -9.577 12.867 1.00 97.56 161 ASN A CA 1
ATOM 1341 C C . ASN A 1 161 ? 10.692 -9.748 11.439 1.00 97.56 161 ASN A C 1
ATOM 1343 O O . ASN A 1 161 ? 11.561 -10.586 11.166 1.00 97.56 161 ASN A O 1
ATOM 1347 N N . SER A 1 162 ? 10.155 -8.961 10.506 1.00 98.00 162 SER A N 1
ATOM 1348 C CA . SER A 1 162 ? 10.570 -8.972 9.111 1.00 98.00 162 SER A CA 1
ATOM 1349 C C . SER A 1 162 ? 11.862 -8.185 8.944 1.00 98.00 162 SER A C 1
ATOM 1351 O O . SER A 1 162 ? 12.153 -7.237 9.670 1.00 98.00 162 SER A O 1
ATOM 1353 N N . CYS A 1 163 ? 12.666 -8.574 7.966 1.00 97.19 163 CYS A N 1
ATOM 1354 C CA . CYS A 1 163 ? 13.971 -7.984 7.725 1.00 97.19 163 CYS A CA 1
ATOM 1355 C C . CYS A 1 163 ? 13.915 -6.677 6.911 1.00 97.19 163 CYS A C 1
ATOM 1357 O O . CYS A 1 163 ? 14.951 -6.059 6.676 1.00 97.19 163 CYS A O 1
ATOM 1359 N N . GLY A 1 164 ? 12.735 -6.225 6.485 1.00 97.56 164 GLY A N 1
ATOM 1360 C CA . GLY A 1 164 ? 12.550 -4.898 5.901 1.00 97.56 164 GLY A CA 1
ATOM 1361 C C . GLY A 1 164 ? 11.318 -4.786 5.013 1.00 97.56 164 GLY A C 1
ATOM 1362 O O . GLY A 1 164 ? 10.514 -5.718 4.910 1.00 97.56 164 GLY A O 1
ATOM 1363 N N . ILE A 1 165 ? 11.232 -3.641 4.341 1.00 98.44 165 ILE A N 1
ATOM 1364 C CA . ILE A 1 165 ? 10.264 -3.364 3.284 1.00 98.44 165 ILE A CA 1
ATOM 1365 C C . ILE A 1 165 ? 11.038 -3.025 2.014 1.00 98.44 165 ILE A C 1
ATOM 1367 O O . ILE A 1 165 ? 11.985 -2.243 2.069 1.00 98.44 165 ILE A O 1
ATOM 1371 N N . VAL A 1 166 ? 10.618 -3.594 0.891 1.00 97.38 166 VAL A N 1
ATOM 1372 C CA . VAL A 1 166 ? 11.073 -3.221 -0.451 1.00 97.38 166 VAL A CA 1
ATOM 1373 C C . VAL A 1 166 ? 9.897 -2.692 -1.256 1.00 97.38 166 VAL A C 1
ATOM 1375 O O . VAL A 1 166 ? 8.746 -3.027 -0.977 1.00 97.38 166 VAL A O 1
ATOM 1378 N N . LEU A 1 167 ? 10.190 -1.841 -2.229 1.00 97.19 167 LEU A N 1
ATOM 1379 C CA . LEU A 1 167 ? 9.218 -1.284 -3.157 1.00 97.19 167 LEU A CA 1
ATOM 1380 C C . LEU A 1 167 ? 9.915 -0.919 -4.456 1.00 97.19 167 LEU A C 1
ATOM 1382 O O . LEU A 1 167 ? 11.130 -0.717 -4.482 1.00 97.19 167 LEU A O 1
ATOM 1386 N N . GLU A 1 168 ? 9.122 -0.779 -5.504 1.00 93.75 168 GLU A N 1
ATOM 1387 C CA . GLU A 1 168 ? 9.556 -0.258 -6.786 1.00 93.75 168 GLU A CA 1
ATOM 1388 C C . GLU A 1 168 ? 8.759 1.006 -7.107 1.00 93.75 168 GLU A C 1
ATOM 1390 O O . GLU A 1 168 ? 7.589 1.149 -6.752 1.00 93.75 168 GLU A O 1
ATOM 1395 N N . THR A 1 169 ? 9.397 1.951 -7.786 1.00 92.31 169 THR A N 1
ATOM 1396 C CA . THR A 1 169 ? 8.701 3.067 -8.411 1.00 92.31 169 THR A CA 1
ATOM 1397 C C . THR A 1 169 ? 9.380 3.417 -9.720 1.00 92.31 169 THR A C 1
ATOM 1399 O O . THR A 1 169 ? 10.605 3.360 -9.826 1.00 92.31 169 THR A O 1
ATOM 1402 N N . ALA A 1 170 ? 8.592 3.833 -10.712 1.00 90.75 170 ALA A N 1
ATOM 1403 C CA . ALA A 1 170 ? 9.137 4.319 -11.970 1.00 90.75 170 ALA A CA 1
ATOM 1404 C C . ALA A 1 170 ? 10.099 5.492 -11.721 1.00 90.75 170 ALA A C 1
ATOM 1406 O O . ALA A 1 170 ? 9.838 6.358 -10.880 1.00 90.75 170 ALA A O 1
ATOM 1407 N N . LYS A 1 171 ? 11.191 5.561 -12.492 1.00 91.31 171 LYS A N 1
ATOM 1408 C CA . LYS A 1 171 ? 12.156 6.675 -12.423 1.00 91.31 171 LYS A CA 1
ATOM 1409 C C . LYS A 1 171 ? 11.503 8.033 -12.712 1.00 91.31 171 LYS A C 1
ATOM 1411 O O . LYS A 1 171 ? 11.927 9.036 -12.159 1.00 91.31 171 LYS A O 1
ATOM 1416 N N . SER A 1 172 ? 10.454 8.047 -13.534 1.00 92.00 172 SER A N 1
ATOM 1417 C CA . SER A 1 172 ? 9.647 9.228 -13.866 1.00 92.00 172 SER A CA 1
ATOM 1418 C C . SER A 1 172 ? 8.640 9.627 -12.781 1.00 92.00 172 SER A C 1
ATOM 1420 O O . SER A 1 172 ? 8.054 10.703 -12.859 1.00 92.00 172 SER A O 1
ATOM 1422 N N . ASN A 1 173 ? 8.405 8.789 -11.765 1.00 89.69 173 ASN A N 1
ATOM 1423 C CA . ASN A 1 173 ? 7.469 9.104 -10.689 1.00 89.69 173 ASN A CA 1
ATOM 1424 C C . ASN A 1 173 ? 8.126 10.049 -9.673 1.00 89.69 173 ASN A C 1
ATOM 1426 O O . ASN A 1 173 ? 8.552 9.628 -8.596 1.00 89.69 173 ASN A O 1
ATOM 1430 N N . ASP A 1 174 ? 8.222 11.334 -10.010 1.00 91.62 174 ASP A N 1
ATOM 1431 C CA . ASP A 1 174 ? 8.849 12.358 -9.164 1.00 91.62 174 ASP A CA 1
ATOM 1432 C C . ASP A 1 174 ? 8.244 12.427 -7.757 1.00 91.62 174 ASP A C 1
ATOM 1434 O O . ASP A 1 174 ? 8.943 12.695 -6.775 1.00 91.62 174 ASP A O 1
ATOM 1438 N N . VAL A 1 175 ? 6.935 12.182 -7.644 1.00 90.00 175 VAL A N 1
ATOM 1439 C CA . VAL A 1 175 ? 6.222 12.184 -6.362 1.00 90.00 175 VAL A CA 1
ATOM 1440 C C . VAL A 1 175 ? 6.710 11.030 -5.488 1.00 90.00 175 VAL A C 1
ATOM 1442 O O . VAL A 1 175 ? 7.117 11.262 -4.348 1.00 90.00 175 VAL A O 1
ATOM 1445 N N . GLY A 1 176 ? 6.726 9.807 -6.026 1.00 90.19 176 GLY A N 1
ATOM 1446 C CA . GLY A 1 176 ? 7.239 8.623 -5.335 1.00 90.19 176 GLY A CA 1
ATOM 1447 C C . GLY A 1 176 ? 8.719 8.757 -4.971 1.00 90.19 176 GLY A C 1
ATOM 1448 O O . GLY A 1 176 ? 9.093 8.568 -3.813 1.00 90.19 176 GLY A O 1
ATOM 1449 N N . ASN A 1 177 ? 9.552 9.187 -5.923 1.00 94.25 177 ASN A N 1
ATOM 1450 C CA . ASN A 1 177 ? 10.998 9.344 -5.727 1.00 94.25 177 ASN A CA 1
ATOM 1451 C C . ASN A 1 177 ? 11.363 10.402 -4.670 1.00 94.25 177 ASN A C 1
ATOM 1453 O O . ASN A 1 177 ? 12.417 10.301 -4.049 1.00 94.25 177 ASN A O 1
ATOM 1457 N N . LYS A 1 178 ? 10.491 11.383 -4.396 1.00 94.56 178 LYS A N 1
ATOM 1458 C CA . LYS A 1 178 ? 10.646 12.313 -3.260 1.00 94.56 178 LYS A CA 1
ATOM 1459 C C . LYS A 1 178 ? 10.056 11.762 -1.959 1.00 94.56 178 LYS A C 1
ATOM 1461 O O . LYS A 1 178 ? 10.575 12.040 -0.877 1.00 94.56 178 LYS A O 1
ATOM 1466 N N . LEU A 1 179 ? 8.961 11.006 -2.048 1.00 94.75 179 LEU A N 1
ATOM 1467 C CA . LEU A 1 179 ? 8.247 10.456 -0.897 1.00 94.75 179 LEU A CA 1
ATOM 1468 C C . LEU A 1 179 ? 9.074 9.403 -0.155 1.00 94.75 179 LEU A C 1
ATOM 1470 O O . LEU A 1 179 ? 9.204 9.498 1.065 1.00 94.75 179 LEU A O 1
ATOM 1474 N N . TYR A 1 180 ? 9.617 8.408 -0.860 1.00 96.38 180 TYR A N 1
ATOM 1475 C CA . TYR A 1 180 ? 10.236 7.250 -0.210 1.00 96.38 180 TYR A CA 1
ATOM 1476 C C . TYR A 1 180 ? 11.509 7.602 0.580 1.00 96.38 180 TYR A C 1
ATOM 1478 O O . TYR A 1 180 ? 11.577 7.216 1.751 1.00 96.38 180 TYR A O 1
ATOM 1486 N N . PRO A 1 181 ? 12.453 8.419 0.067 1.00 95.88 181 PRO A N 1
ATOM 1487 C CA . PRO A 1 181 ? 13.595 8.875 0.860 1.00 95.88 181 PRO A CA 1
ATOM 1488 C C . PRO A 1 181 ? 13.187 9.696 2.083 1.00 95.88 181 PRO A C 1
ATOM 1490 O O . PRO A 1 181 ? 13.687 9.470 3.183 1.00 95.88 181 PRO A O 1
ATOM 1493 N N . LYS A 1 182 ? 12.204 10.595 1.935 1.00 93.94 182 LYS A N 1
ATOM 1494 C CA . LYS A 1 182 ? 11.645 11.357 3.065 1.00 93.94 182 LYS A CA 1
ATOM 1495 C C . LYS A 1 182 ? 11.005 10.445 4.110 1.00 93.94 182 LYS A C 1
ATOM 1497 O O . LYS A 1 182 ? 11.034 10.748 5.300 1.00 93.94 182 LYS A O 1
ATOM 1502 N N . ALA A 1 183 ? 10.422 9.338 3.668 1.00 95.50 183 ALA A N 1
ATOM 1503 C CA . ALA A 1 183 ? 9.886 8.312 4.536 1.00 95.50 183 ALA A CA 1
ATOM 1504 C C . ALA A 1 183 ? 10.963 7.336 5.036 1.00 95.50 183 ALA A C 1
ATOM 1506 O O . ALA A 1 183 ? 10.602 6.360 5.676 1.00 95.50 183 ALA A O 1
ATOM 1507 N N . GLY A 1 184 ? 12.259 7.564 4.800 1.00 96.31 184 GLY A N 1
ATOM 1508 C CA . GLY A 1 184 ? 13.365 6.764 5.337 1.00 96.31 184 GLY A CA 1
ATOM 1509 C C . GLY A 1 184 ? 13.667 5.472 4.575 1.00 96.31 184 GLY A C 1
ATOM 1510 O O . GLY A 1 184 ? 14.209 4.546 5.171 1.00 96.31 184 GLY A O 1
ATOM 1511 N N . PHE A 1 185 ? 13.276 5.376 3.303 1.00 97.75 185 PHE A N 1
ATOM 1512 C CA . PHE A 1 185 ? 13.779 4.344 2.394 1.00 97.75 185 PHE A CA 1
ATOM 1513 C C . PHE A 1 185 ? 15.086 4.804 1.745 1.00 97.75 185 PHE A C 1
ATOM 1515 O O . PHE A 1 185 ? 15.255 5.987 1.458 1.00 97.75 185 PHE A O 1
ATOM 1522 N N . SER A 1 186 ? 15.977 3.861 1.461 1.00 96.38 186 SER A N 1
ATOM 1523 C CA . SER A 1 186 ? 17.185 4.111 0.673 1.00 96.38 186 SER A CA 1
ATOM 1524 C C . SER A 1 186 ? 16.992 3.581 -0.742 1.00 96.38 186 SER A C 1
ATOM 1526 O O . SER A 1 186 ? 16.399 2.519 -0.925 1.00 96.38 186 SER A O 1
ATOM 1528 N N . MET A 1 187 ? 17.483 4.322 -1.735 1.00 95.31 187 MET A N 1
ATOM 1529 C CA . MET A 1 187 ? 17.522 3.858 -3.121 1.00 95.31 187 MET A CA 1
ATOM 1530 C C . MET A 1 187 ? 18.608 2.789 -3.273 1.00 95.31 187 MET A C 1
ATOM 1532 O O . MET A 1 187 ? 19.714 2.970 -2.767 1.00 95.31 187 MET A O 1
ATOM 1536 N N . ASP A 1 188 ? 18.288 1.698 -3.964 1.00 94.12 188 ASP A N 1
ATOM 1537 C CA . ASP A 1 188 ? 19.263 0.680 -4.357 1.00 94.12 188 ASP A CA 1
ATOM 1538 C C . ASP A 1 188 ? 20.017 1.149 -5.609 1.00 94.12 188 ASP A C 1
ATOM 1540 O O . ASP A 1 188 ? 19.395 1.486 -6.618 1.00 94.12 188 ASP A O 1
ATOM 1544 N N . LEU A 1 189 ? 21.346 1.219 -5.514 1.00 93.75 189 LEU A N 1
ATOM 1545 C CA . LEU A 1 189 ? 22.237 1.628 -6.605 1.00 93.75 189 LEU A CA 1
ATOM 1546 C C . LEU A 1 189 ? 23.088 0.468 -7.137 1.00 93.75 189 LEU A C 1
ATOM 1548 O O . LEU A 1 189 ? 23.721 0.618 -8.181 1.00 93.75 189 LEU A O 1
ATOM 1552 N N . ASP A 1 190 ? 23.102 -0.667 -6.436 1.00 94.94 190 ASP A N 1
ATOM 1553 C CA . ASP A 1 190 ? 24.027 -1.772 -6.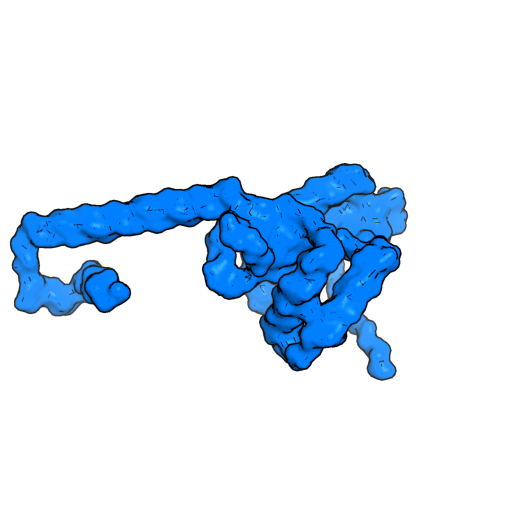697 1.00 94.94 190 ASP A CA 1
ATOM 1554 C C . ASP A 1 190 ? 23.387 -2.878 -7.548 1.00 94.94 190 ASP A C 1
ATOM 1556 O O . ASP A 1 190 ? 24.090 -3.699 -8.143 1.00 94.94 190 ASP A O 1
ATOM 1560 N N . HIS A 1 191 ? 22.054 -2.903 -7.636 1.00 92.94 191 HIS A N 1
ATOM 1561 C CA . HIS A 1 191 ? 21.312 -3.944 -8.340 1.00 92.94 191 HIS A CA 1
ATOM 1562 C C . HIS A 1 191 ? 20.502 -3.402 -9.519 1.00 92.94 191 HIS A C 1
ATOM 1564 O O . HIS A 1 191 ? 20.057 -2.256 -9.556 1.00 92.94 191 HIS A O 1
ATOM 1570 N N . ASN A 1 192 ? 20.281 -4.279 -10.498 1.00 93.69 192 ASN A N 1
ATOM 1571 C CA . ASN A 1 192 ? 19.438 -4.011 -11.657 1.00 93.69 192 ASN A CA 1
ATOM 1572 C C . ASN A 1 192 ? 18.034 -4.589 -11.457 1.00 93.69 192 ASN A C 1
ATOM 1574 O O . ASN A 1 192 ? 17.869 -5.645 -10.845 1.00 93.69 192 ASN A O 1
ATOM 1578 N N . TYR A 1 193 ? 17.043 -3.938 -12.063 1.00 92.25 193 TYR A N 1
ATOM 1579 C CA . TYR A 1 193 ? 15.671 -4.428 -12.147 1.00 92.25 193 TYR A CA 1
ATOM 1580 C C . TYR A 1 193 ? 15.395 -5.020 -13.535 1.00 92.25 193 TYR A C 1
ATOM 1582 O O . TYR A 1 193 ? 15.624 -4.357 -14.547 1.00 92.25 193 TYR A O 1
ATOM 1590 N N . TYR A 1 194 ? 14.883 -6.251 -13.577 1.00 93.38 194 TYR A N 1
ATOM 1591 C CA . TYR A 1 194 ? 14.478 -6.944 -14.801 1.00 93.38 194 TYR A CA 1
ATOM 1592 C C . TYR A 1 194 ? 13.098 -7.564 -14.606 1.00 93.38 194 TYR A C 1
ATOM 1594 O O . TYR A 1 194 ? 12.817 -8.135 -13.553 1.00 93.38 194 TYR A O 1
ATOM 1602 N N . SER A 1 195 ? 12.266 -7.514 -15.643 1.00 92.94 195 SER A N 1
ATOM 1603 C CA . SER A 1 195 ? 10.962 -8.171 -15.674 1.00 92.94 195 SER A CA 1
ATOM 1604 C C . SER A 1 195 ? 10.804 -9.004 -16.947 1.00 92.94 195 SER A C 1
ATOM 1606 O O . SER A 1 195 ? 11.371 -8.696 -17.998 1.00 92.94 195 SER A O 1
ATOM 1608 N N . TRP A 1 196 ? 10.045 -10.093 -16.843 1.00 95.62 196 TRP A N 1
ATOM 1609 C CA . TRP A 1 196 ? 9.640 -10.930 -17.967 1.00 95.62 196 TRP A CA 1
ATOM 1610 C C . TRP A 1 196 ? 8.146 -11.209 -17.845 1.00 95.62 196 TRP A C 1
ATOM 1612 O O . TRP A 1 196 ? 7.681 -11.624 -16.786 1.00 95.62 196 TRP A O 1
ATOM 1622 N N . ASN A 1 197 ? 7.409 -10.983 -18.929 1.00 93.62 197 ASN A N 1
ATOM 1623 C CA . ASN A 1 197 ? 5.970 -11.208 -18.987 1.00 93.62 197 ASN A CA 1
ATOM 1624 C C . ASN A 1 197 ? 5.694 -12.476 -19.798 1.00 93.62 197 ASN A C 1
ATOM 1626 O O . ASN A 1 197 ? 6.188 -12.607 -20.923 1.00 93.62 197 ASN A O 1
ATOM 1630 N N . ASN A 1 198 ? 4.877 -13.380 -19.258 1.00 86.06 198 ASN A N 1
ATOM 1631 C CA . ASN A 1 198 ? 4.321 -14.489 -20.022 1.00 86.06 198 ASN A CA 1
ATOM 1632 C C . ASN A 1 198 ? 3.184 -13.945 -20.899 1.00 86.06 198 ASN A C 1
ATOM 1634 O O . ASN A 1 198 ? 2.104 -13.635 -20.408 1.00 86.06 198 ASN A O 1
ATOM 1638 N N . LYS A 1 199 ? 3.447 -13.757 -22.191 1.00 69.19 199 LYS A N 1
ATOM 1639 C CA . LYS A 1 199 ? 2.364 -13.505 -23.148 1.00 69.19 199 LYS A CA 1
ATOM 1640 C C . LYS A 1 199 ? 1.476 -14.735 -23.281 1.00 69.19 199 LYS A C 1
ATOM 1642 O O . LYS A 1 199 ? 2.047 -15.850 -23.288 1.00 69.19 199 LYS A O 1
#

Radius of gyration: 22.61 Å; chains: 1; bounding box: 41×70×38 Å

Secondary structure (DSSP, 8-state):
-HHHHHHHHHHH-GGGGGT----HHHHHHHHHHHHHHHHHHHHHHHHHHHHPEEEE--GGGHHHHHHHHHHHHHHTTPPP-HHHHHHHHHHHHHTT--EEEEEE-TTS-EEEEEEEEEEEETTTTEEEEEEEEEEE-GGGTTSSHHHHHHHHHHHHHHHTT-S-EE----TT-HHHHHHHHHTTPPPP-S---------

Sequence (199 aa):
MIIYKFIIIYLINPDLRQTYLPNFDVISLMLSVVYTSWQQAETNIRTNKKQMKIRKIELNDIKNLSELFNDYRIFYEMESDLEGAKKFLLERIKNKESEIFVAENPENNLIGFVQMYPIFSSTRMKRLWLLNDLFVVENHRGLGVSVLLINKAKELCIETNSCGIVLETAKSNDVGNKLYPKAGFSMDLDHNYYSWNNK

pLDDT: mean 87.36, std 14.94, range [43.28, 98.62]